Protein 7OKR (pdb70)

Structure (mmCIF, N/CA/C/O backbone):
data_7OKR
#
_entry.id   7OKR
#
_cell.length_a   71.003
_cell.length_b   71.003
_cell.length_c   100.203
_cell.angle_alpha   90.000
_cell.angle_beta   90.000
_cell.angle_gamma   120.000
#
_symmetry.space_group_name_H-M   'P 65'
#
loop_
_entity.id
_entity.type
_entity.pdbx_description
1 polymer 'Chitinase B'
2 non-polymer DI(HYDROXYETHYL)ETHER
3 non-polymer 'COPPER (II) ION'
4 water water
#
loop_
_atom_site.group_PDB
_atom_site.id
_atom_site.type_symbol
_atom_site.label_atom_id
_atom_site.label_alt_id
_atom_site.label_comp_id
_atom_site.label_asym_id
_atom_site.label_entity_id
_atom_site.label_seq_id
_atom_site.pdbx_PDB_ins_code
_atom_site.Cartn_x
_atom_site.Cartn_y
_atom_site.Cartn_z
_atom_site.occupancy
_atom_site.B_iso_or_equiv
_atom_site.auth_seq_id
_atom_site.auth_comp_id
_atom_site.auth_asym_id
_atom_site.auth_atom_id
_atom_site.pdbx_PDB_model_num
ATOM 1 N N . HIS A 1 26 ? 32.648 -12.343 -33.850 1.000 24.345 26 HIS AAA N 1
ATOM 2 C CA . HIS A 1 26 ? 32.036 -11.310 -32.945 1.000 24.405 26 HIS AAA CA 1
ATOM 3 C C . HIS A 1 26 ? 30.516 -11.407 -33.026 1.000 21.560 26 HIS AAA C 1
ATOM 4 O O . HIS A 1 26 ? 29.953 -11.325 -34.120 1.000 22.878 26 HIS AAA O 1
ATOM 11 N N . GLY A 1 27 ? 29.913 -11.600 -31.883 1.000 21.138 27 GLY AAA N 1
ATOM 12 C CA . GLY A 1 27 ? 28.457 -11.559 -31.823 1.000 20.826 27 GLY AAA CA 1
ATOM 13 C C . GLY A 1 27 ? 27.997 -11.980 -30.426 1.000 20.269 27 GLY AAA C 1
ATOM 14 O O . GLY A 1 27 ? 28.816 -12.105 -29.487 1.000 22.165 27 GLY AAA O 1
ATOM 15 N N . TRP A 1 28 ? 26.687 -12.113 -30.270 1.000 21.025 28 TRP AAA N 1
ATOM 16 C CA . TRP A 1 28 ? 26.048 -12.475 -28.996 1.000 21.435 28 TRP AAA CA 1
ATOM 17 C C . TRP A 1 28 ? 24.777 -13.306 -29.234 1.000 19.843 28 TRP AAA C 1
ATOM 18 O O . TRP A 1 28 ? 24.197 -13.217 -30.320 1.000 21.388 28 TRP AAA O 1
ATOM 29 N N . VAL A 1 29 ? 24.363 -14.027 -28.206 1.000 20.700 29 VAL AAA N 1
ATOM 30 C CA . VAL A 1 29 ? 23.077 -14.740 -28.248 1.000 20.900 29 VAL AAA CA 1
ATOM 31 C C . VAL A 1 29 ? 21.987 -13.659 -28.105 1.000 21.132 29 VAL AAA C 1
ATOM 32 O O . VAL A 1 29 ? 21.902 -12.960 -27.076 1.000 21.787 29 VAL AAA O 1
ATOM 36 N N . GLU A 1 30 ? 21.210 -13.530 -29.169 1.000 22.368 30 GLU AAA N 1
ATOM 37 C CA . GLU A 1 30 ? 20.099 -12.556 -29.203 1.000 23.185 30 GLU AAA CA 1
ATOM 38 C C . GLU A 1 30 ? 18.824 -13.206 -28.628 1.000 22.895 30 GLU AAA C 1
ATOM 39 O O . GLU A 1 30 ? 18.020 -12.476 -27.970 1.000 26.070 30 GLU AAA O 1
ATOM 45 N N . TYR A 1 31 ? 18.602 -14.497 -28.887 1.000 23.114 31 TYR AAA N 1
ATOM 46 C CA . TYR A 1 31 ? 17.478 -15.247 -28.290 1.000 23.598 31 TYR AAA CA 1
ATOM 47 C C . TYR A 1 31 ? 17.955 -16.633 -27.942 1.000 21.245 31 TYR AAA C 1
ATOM 48 O O . TYR A 1 31 ? 18.397 -17.342 -28.860 1.000 24.733 31 TYR AAA O 1
ATOM 57 N N . PRO A 1 32 ? 17.885 -17.034 -26.663 1.000 23.103 32 PRO AAA N 1
ATOM 58 C CA . PRO A 1 32 ? 17.491 -16.238 -25.495 1.000 23.784 32 PRO AAA CA 1
ATOM 59 C C . PRO A 1 32 ? 18.611 -15.262 -25.104 1.000 22.502 32 PRO AAA C 1
ATOM 60 O O . PRO A 1 32 ? 19.755 -15.693 -25.034 1.000 23.323 32 PRO AAA O 1
ATOM 64 N N . SER A 1 33 ? 18.307 -14.004 -24.969 1.000 22.523 33 SER AAA N 1
ATOM 65 C CA . SER A 1 33 ? 19.265 -12.907 -24.872 1.000 21.539 33 SER AAA CA 1
ATOM 66 C C . SER A 1 33 ? 20.327 -13.200 -23.827 1.000 21.307 33 SER AAA C 1
ATOM 67 O O . SER A 1 33 ? 20.001 -13.522 -22.674 1.000 21.252 33 SER AAA O 1
ATOM 70 N N . ALA A 1 34 ? 21.597 -13.034 -24.242 1.000 20.958 34 ALA AAA N 1
ATOM 71 C CA . ALA A 1 34 ? 22.731 -13.123 -23.341 1.000 20.306 34 ALA AAA CA 1
ATOM 72 C C . ALA A 1 34 ? 22.672 -12.024 -22.280 1.000 20.459 34 ALA AAA C 1
ATOM 73 O O . ALA A 1 34 ? 22.132 -10.925 -22.528 1.000 22.981 34 ALA AAA O 1
ATOM 75 N N . ARG A 1 35 ? 23.237 -12.333 -21.134 1.000 20.597 35 ARG AAA N 1
ATOM 76 C CA . ARG A 1 35 ? 23.208 -11.436 -19.946 1.000 20.912 35 ARG AAA CA 1
ATOM 77 C C . ARG A 1 35 ? 23.668 -10.023 -20.322 1.000 20.501 35 ARG AAA C 1
ATOM 78 O O . ARG A 1 35 ? 23.024 -9.070 -19.967 1.000 22.908 35 ARG AAA O 1
ATOM 86 N N . GLN A 1 36 ? 24.807 -9.964 -20.973 1.000 20.218 36 GLN AAA N 1
ATOM 87 C CA . GLN A 1 36 ? 25.387 -8.679 -21.291 1.000 21.508 36 GLN AAA CA 1
ATOM 88 C C . GLN A 1 36 ? 24.594 -7.962 -22.369 1.000 21.182 36 GLN AAA C 1
ATOM 89 O O . GLN A 1 36 ? 24.629 -6.686 -22.419 1.000 22.867 36 GLN AAA O 1
ATOM 95 N N . ASN A 1 37 ? 23.904 -8.702 -23.214 1.000 21.423 37 ASN AAA N 1
ATOM 96 C CA . ASN A 1 37 ? 23.041 -8.068 -24.233 1.000 20.925 37 ASN AAA CA 1
ATOM 97 C C . ASN A 1 37 ? 21.793 -7.458 -23.545 1.000 21.189 37 ASN AAA C 1
ATOM 98 O O . ASN A 1 37 ? 21.394 -6.331 -23.937 1.000 23.573 37 ASN AAA O 1
ATOM 103 N N . THR A 1 38 ? 21.187 -8.163 -22.579 1.000 21.187 38 THR AAA N 1
ATOM 104 C CA . THR A 1 38 ? 20.041 -7.611 -21.868 1.000 21.551 38 THR AAA CA 1
ATOM 105 C C . THR A 1 38 ? 20.473 -6.316 -21.168 1.000 21.810 38 THR AAA C 1
ATOM 106 O O . THR A 1 38 ? 19.738 -5.328 -21.268 1.000 24.652 38 THR AAA O 1
ATOM 110 N N A CYS A 1 39 ? 21.613 -6.275 -20.468 0.340 25.001 39 CYS AAA N 1
ATOM 111 N N B CYS A 1 39 ? 21.593 -6.355 -20.484 0.660 23.660 39 CYS AAA N 1
ATOM 112 C CA A CYS A 1 39 ? 22.039 -5.033 -19.745 0.340 22.099 39 CYS AAA CA 1
ATOM 113 C CA B CYS A 1 39 ? 22.104 -5.138 -19.809 0.660 25.935 39 CYS AAA CA 1
ATOM 114 C C A CYS A 1 39 ? 22.391 -3.907 -20.740 0.340 21.528 39 CYS AAA C 1
ATOM 115 C C B CYS A 1 39 ? 22.188 -3.989 -20.831 0.660 22.745 39 CYS AAA C 1
ATOM 116 O O A CYS A 1 39 ? 22.288 -2.690 -20.354 0.340 18.808 39 CYS AAA O 1
ATOM 117 O O B CYS A 1 39 ? 21.616 -2.899 -20.611 0.660 21.694 39 CYS AAA O 1
ATOM 122 N N . TYR A 1 40 ? 22.822 -4.253 -21.961 1.000 23.011 40 TYR AAA N 1
ATOM 123 C CA . TYR A 1 40 ? 23.074 -3.217 -22.979 1.000 23.741 40 TYR AAA CA 1
ATOM 124 C C . TYR A 1 40 ? 21.731 -2.633 -23.423 1.000 23.680 40 TYR AAA C 1
ATOM 125 O O . TYR A 1 40 ? 21.604 -1.386 -23.505 1.000 24.577 40 TYR AAA O 1
ATOM 134 N N . LEU A 1 41 ? 20.829 -3.524 -23.814 1.000 24.300 41 LEU AAA N 1
ATOM 135 C CA . LEU A 1 41 ? 19.574 -3.076 -24.469 1.000 23.865 41 LEU AAA CA 1
ATOM 136 C C . LEU A 1 41 ? 18.658 -2.386 -23.439 1.000 23.627 41 LEU AAA C 1
ATOM 137 O O . LEU A 1 41 ? 17.840 -1.497 -23.828 1.000 29.572 41 LEU AAA O 1
ATOM 142 N N . ASP A 1 42 ? 18.838 -2.659 -22.157 1.000 25.178 42 ASP AAA N 1
ATOM 143 C CA . ASP A 1 42 ? 18.048 -1.943 -21.119 1.000 25.448 42 ASP AAA CA 1
ATOM 144 C C . ASP A 1 42 ? 18.506 -0.490 -20.975 1.000 25.985 42 ASP AAA C 1
ATOM 145 O O . ASP A 1 42 ? 17.674 0.334 -20.540 1.000 32.203 42 ASP AAA O 1
ATOM 150 N N . GLY A 1 43 ? 19.745 -0.204 -21.352 1.000 26.451 43 GLY AAA N 1
ATOM 151 C CA . GLY A 1 43 ? 20.323 1.127 -21.189 1.000 30.519 43 GLY AAA CA 1
ATOM 152 C C . GLY A 1 43 ? 20.377 1.645 -19.751 1.000 27.150 43 GLY AAA C 1
ATOM 153 O O . GLY A 1 43 ? 20.508 0.878 -18.782 1.000 28.256 43 GLY AAA O 1
ATOM 154 N N . GLY A 1 44 ? 20.548 2.973 -19.676 1.000 27.225 44 GLY AAA N 1
ATOM 155 C CA . GLY A 1 44 ? 20.626 3.671 -18.394 1.000 30.185 44 GLY AAA CA 1
ATOM 156 C C . GLY A 1 44 ? 22.015 3.874 -17.867 1.000 29.729 44 GLY AAA C 1
ATOM 157 O O . GLY A 1 44 ? 22.146 4.592 -16.874 1.000 29.680 44 GLY AAA O 1
ATOM 158 N N . PHE A 1 45 ? 23.026 3.197 -18.421 1.000 28.561 45 PHE AAA N 1
ATOM 159 C CA . PHE A 1 45 ? 24.347 3.130 -17.780 1.000 28.528 45 PHE AAA CA 1
ATOM 160 C C . PHE A 1 45 ? 25.178 4.375 -18.084 1.000 27.335 45 PHE AAA C 1
ATOM 161 O O . PHE A 1 45 ? 26.271 4.478 -17.495 1.000 31.278 45 PHE AAA O 1
ATOM 169 N N . TRP A 1 46 ? 24.670 5.319 -18.888 1.000 29.306 46 TRP AAA N 1
ATOM 170 C CA . TRP A 1 46 ? 25.412 6.587 -19.100 1.000 31.407 46 TRP AAA CA 1
ATOM 171 C C . TRP A 1 46 ? 24.861 7.696 -18.197 1.000 31.832 46 TRP AAA C 1
ATOM 172 O O . TRP A 1 46 ? 25.499 8.801 -18.118 1.000 36.773 46 TRP AAA O 1
ATOM 183 N N . ASP A 1 47 ? 23.682 7.508 -17.632 1.000 33.382 47 ASP AAA N 1
ATOM 184 C CA . ASP A 1 47 ? 23.048 8.641 -16.893 1.000 33.934 47 ASP AAA CA 1
ATOM 185 C C . ASP A 1 47 ? 22.433 8.163 -15.582 1.000 31.578 47 ASP AAA C 1
ATOM 186 O O . ASP A 1 47 ? 21.545 8.862 -15.049 1.000 33.044 47 ASP AAA O 1
ATOM 191 N N . ASN A 1 48 ? 22.875 7.014 -15.052 1.000 32.497 48 ASN AAA N 1
ATOM 192 C CA . ASN A 1 48 ? 22.445 6.549 -13.707 1.000 31.765 48 ASN AAA CA 1
ATOM 193 C C . ASN A 1 48 ? 20.935 6.268 -13.715 1.000 30.088 48 ASN AAA C 1
ATOM 194 O O . ASN A 1 48 ? 20.247 6.625 -12.755 1.000 32.251 48 ASN AAA O 1
ATOM 199 N N . THR A 1 49 ? 20.446 5.650 -14.791 1.000 28.635 49 THR AAA N 1
ATO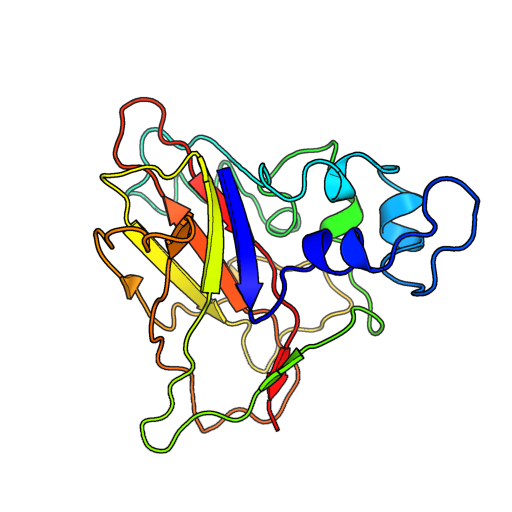M 200 C CA . THR A 1 49 ? 19.037 5.202 -14.896 1.000 29.880 49 THR AAA CA 1
ATOM 201 C C . THR A 1 49 ? 18.978 3.710 -15.223 1.000 26.303 49 THR AAA C 1
ATOM 202 O O . THR A 1 49 ? 17.991 3.303 -15.835 1.000 29.719 49 THR AAA O 1
ATOM 206 N N . ILE A 1 50 ? 19.920 2.914 -14.756 1.000 26.476 50 ILE AAA N 1
ATOM 207 C CA . ILE A 1 50 ? 19.900 1.442 -15.017 1.000 26.774 50 ILE AAA CA 1
ATOM 208 C C . ILE A 1 50 ? 18.665 0.860 -14.356 1.000 27.394 50 ILE AAA C 1
ATOM 209 O O . ILE A 1 50 ? 18.491 1.002 -13.169 1.000 27.660 50 ILE AAA O 1
ATOM 214 N N . PRO A 1 51 ? 17.776 0.184 -15.110 1.000 27.384 51 PRO AAA N 1
ATOM 215 C CA . PRO A 1 51 ? 16.554 -0.346 -14.501 1.000 27.916 51 PRO AAA CA 1
ATOM 216 C C . PRO A 1 51 ? 16.629 -1.583 -13.609 1.000 26.622 51 PRO AAA C 1
ATOM 217 O O . PRO A 1 51 ? 15.757 -1.778 -12.792 1.000 30.952 51 PRO AAA O 1
ATOM 221 N N . ASN A 1 52 ? 17.623 -2.412 -13.827 1.000 26.940 52 ASN AAA N 1
ATOM 222 C CA . ASN A 1 52 ? 17.705 -3.741 -13.183 1.000 27.500 52 ASN AAA CA 1
ATOM 223 C C . ASN A 1 52 ? 18.858 -3.806 -12.185 1.000 25.319 52 ASN AAA C 1
ATOM 224 O O . ASN A 1 52 ? 19.929 -3.352 -12.498 1.000 25.778 52 ASN AAA O 1
ATOM 229 N N A GLN A 1 53 ? 18.667 -4.415 -11.020 0.500 29.604 53 GLN AAA N 1
ATOM 230 N N B GLN A 1 53 ? 18.590 -4.355 -11.002 0.500 23.878 53 GLN AAA N 1
ATOM 231 C CA A GLN A 1 53 ? 19.660 -4.309 -9.923 0.500 31.074 53 GLN AAA CA 1
ATOM 232 C CA B GLN A 1 53 ? 19.572 -4.426 -9.903 0.500 24.443 53 GLN AAA CA 1
ATOM 233 C C A GLN A 1 53 ? 20.822 -5.289 -10.142 0.500 25.987 53 GLN AAA C 1
ATOM 234 C C B GLN A 1 53 ? 20.823 -5.174 -10.350 0.500 23.795 53 GLN AAA C 1
ATOM 235 O O A GLN A 1 53 ? 21.879 -5.025 -9.551 0.500 24.238 53 GLN AAA O 1
ATOM 236 O O B GLN A 1 53 ? 21.894 -4.652 -10.118 0.500 22.922 53 GLN AAA O 1
ATOM 247 N N . ALA A 1 54 ? 20.676 -6.336 -10.962 1.000 24.450 54 ALA AAA N 1
ATOM 248 C CA . ALA A 1 54 ? 21.853 -7.148 -11.324 1.000 25.239 54 ALA AAA CA 1
ATOM 249 C C . ALA A 1 54 ? 22.728 -6.403 -12.350 1.000 22.358 54 ALA AAA C 1
ATOM 250 O O . ALA A 1 54 ? 23.934 -6.348 -12.191 1.000 23.964 54 ALA AAA O 1
ATOM 252 N N A CYS A 1 55 ? 22.067 -5.731 -13.315 0.650 22.895 55 CYS AAA N 1
ATOM 253 N N B CYS A 1 55 ? 22.165 -5.819 -13.404 0.350 25.158 55 CYS AAA N 1
ATOM 254 C CA A CYS A 1 55 ? 22.728 -4.876 -14.340 0.650 21.815 55 CYS AAA CA 1
ATOM 255 C CA B CYS A 1 55 ? 23.041 -4.995 -14.273 0.350 22.846 55 CYS AAA CA 1
ATOM 256 C C A CYS A 1 55 ? 23.500 -3.740 -13.621 0.650 20.803 55 CYS AAA C 1
ATOM 257 C C B CYS A 1 55 ? 23.674 -3.912 -13.375 0.350 19.536 55 CYS AAA C 1
ATOM 258 O O A CYS A 1 55 ? 24.616 -3.381 -14.079 0.650 19.383 55 CYS AAA O 1
ATOM 259 O O B CYS A 1 55 ? 24.896 -3.751 -13.440 0.350 19.051 55 CYS AAA O 1
ATOM 264 N N . GLN A 1 56 ? 22.896 -3.167 -12.581 1.000 23.232 56 GLN AAA N 1
ATOM 265 C CA . GLN A 1 56 ? 23.511 -2.111 -11.766 1.000 24.212 56 GLN AAA CA 1
ATOM 266 C C . GLN A 1 56 ? 24.748 -2.633 -11.054 1.000 22.273 56 GLN AAA C 1
ATOM 267 O O . GLN A 1 56 ? 25.768 -1.966 -11.0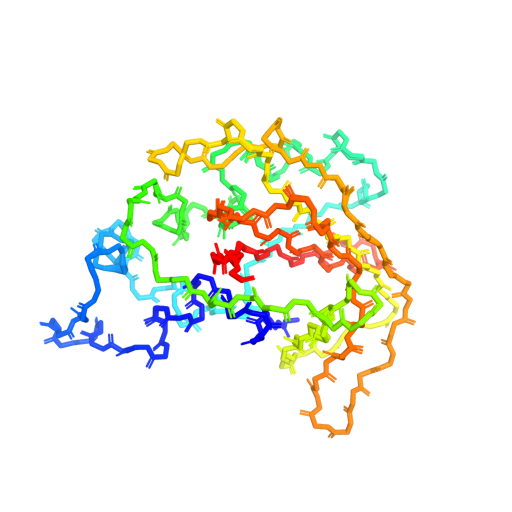71 1.000 25.405 56 GLN AAA O 1
ATOM 273 N N . SER A 1 57 ? 24.627 -3.841 -10.477 1.000 23.528 57 SER AAA N 1
ATOM 274 C CA . SER A 1 57 ? 25.784 -4.332 -9.712 1.000 25.255 57 SER AAA CA 1
ATOM 275 C C . SER A 1 57 ? 26.939 -4.641 -10.682 1.000 23.950 57 SER AAA C 1
ATOM 276 O O . SER A 1 57 ? 28.077 -4.451 -10.282 1.000 26.773 57 SER AAA O 1
ATOM 279 N N . ALA A 1 58 ? 26.643 -5.193 -11.867 1.000 23.432 58 ALA AAA N 1
ATOM 280 C CA . ALA A 1 58 ? 27.691 -5.484 -12.877 1.000 24.759 58 ALA AAA CA 1
ATOM 281 C C . ALA A 1 58 ? 28.346 -4.154 -13.260 1.000 22.902 58 ALA AAA C 1
ATOM 282 O O . ALA A 1 58 ? 29.579 -4.152 -13.435 1.000 25.373 58 ALA AAA O 1
ATOM 284 N N . PHE A 1 59 ? 27.544 -3.141 -13.524 1.000 23.355 59 PHE AAA N 1
ATOM 285 C CA . PHE A 1 59 ? 28.059 -1.804 -13.883 1.000 23.919 59 PHE AAA CA 1
ATOM 286 C C . PHE A 1 59 ? 28.961 -1.262 -12.758 1.000 23.453 59 PHE AAA C 1
ATOM 287 O O . PHE A 1 59 ? 30.022 -0.650 -12.978 1.000 24.295 59 PHE AAA O 1
ATOM 295 N N . ASP A 1 60 ? 28.530 -1.492 -11.510 1.000 25.275 60 ASP AAA N 1
ATOM 296 C CA . ASP A 1 60 ? 29.278 -0.956 -10.349 1.000 25.281 60 ASP AAA CA 1
ATOM 297 C C . ASP A 1 60 ? 30.687 -1.556 -10.335 1.000 24.816 60 ASP AAA C 1
ATOM 298 O O . ASP A 1 60 ? 31.638 -0.867 -9.862 1.000 30.385 60 ASP AAA O 1
ATOM 303 N N A GLU A 1 61 ? 30.858 -2.771 -10.870 0.530 27.029 61 GLU AAA N 1
ATOM 304 N N B GLU A 1 61 ? 30.837 -2.804 -10.782 0.470 26.985 61 GLU AAA N 1
ATOM 305 C CA A GLU A 1 61 ? 32.124 -3.560 -10.784 0.530 28.424 61 GLU AAA CA 1
ATOM 306 C CA B GLU A 1 61 ? 32.151 -3.495 -10.811 0.470 25.258 61 GLU AAA CA 1
ATOM 307 C C A GLU A 1 61 ? 32.974 -3.305 -12.050 0.530 26.215 61 GLU AAA C 1
ATOM 308 C C B GLU A 1 61 ? 32.946 -2.998 -12.022 0.470 23.382 61 GLU AAA C 1
ATOM 309 O O A GLU A 1 61 ? 34.260 -3.305 -11.956 0.530 25.782 61 GLU AAA O 1
ATOM 310 O O B GLU A 1 61 ? 34.125 -2.539 -11.837 0.470 24.022 61 GLU AAA O 1
ATOM 321 N N . SER A 1 62 ? 32.326 -3.103 -13.209 1.000 23.964 62 SER AAA N 1
ATOM 322 C CA . SER A 1 62 ? 33.029 -3.071 -14.531 1.000 23.461 62 SER AAA CA 1
ATOM 323 C C . SER A 1 62 ? 32.716 -1.851 -15.395 1.000 24.736 62 SER AAA C 1
ATOM 324 O O . SER A 1 62 ? 33.370 -1.729 -16.463 1.000 27.397 62 SER AAA O 1
ATOM 327 N N . GLY A 1 63 ? 31.779 -1.015 -14.992 1.000 24.410 63 GLY AAA N 1
ATOM 328 C CA . GLY A 1 63 ? 31.323 0.051 -15.874 1.000 24.456 63 GLY AAA CA 1
ATOM 329 C C . GLY A 1 63 ? 30.601 -0.408 -17.125 1.000 23.958 63 GLY AAA C 1
ATOM 330 O O . GLY A 1 63 ? 30.128 -1.503 -17.175 1.000 24.623 63 GLY AAA O 1
ATOM 331 N N . ALA A 1 64 ? 30.522 0.463 -18.126 1.000 24.919 64 ALA AAA N 1
ATOM 332 C CA . ALA A 1 64 ? 29.790 0.191 -19.374 1.000 24.965 64 ALA AAA CA 1
ATOM 333 C C . ALA A 1 64 ? 30.512 -0.787 -20.283 1.000 23.605 64 ALA AAA C 1
ATOM 334 O O . ALA A 1 64 ? 29.829 -1.365 -21.116 1.000 25.223 64 ALA AAA O 1
ATOM 336 N N . PHE A 1 65 ? 31.795 -1.042 -20.067 1.000 26.339 65 PHE AAA N 1
ATOM 337 C CA . PHE A 1 65 ? 32.593 -1.911 -20.981 1.000 25.669 65 PHE AAA CA 1
ATOM 338 C C . PHE A 1 65 ? 31.916 -3.230 -21.344 1.000 21.972 65 PHE AAA C 1
ATOM 339 O O . PHE A 1 65 ? 31.784 -3.520 -22.543 1.000 23.500 65 PHE AAA O 1
ATOM 347 N N . PRO A 1 66 ? 31.494 -4.063 -20.370 1.000 23.460 66 PRO AAA N 1
ATOM 348 C CA . PRO A 1 66 ? 30.929 -5.341 -20.775 1.000 23.903 66 PRO AAA CA 1
ATOM 349 C C . PRO A 1 66 ? 29.670 -5.230 -21.637 1.000 22.704 66 PRO AAA C 1
ATOM 350 O O . PRO A 1 66 ? 29.293 -6.243 -22.287 1.000 24.569 66 PRO AAA O 1
ATOM 354 N N . PHE A 1 67 ? 28.916 -4.153 -21.458 1.000 22.259 67 PHE AAA N 1
ATOM 355 C CA . PHE A 1 67 ? 27.642 -3.943 -22.170 1.000 22.618 67 PHE AAA CA 1
ATOM 356 C C . PHE A 1 67 ? 27.918 -3.444 -23.582 1.000 21.881 67 PHE AAA C 1
ATOM 357 O O . PHE A 1 67 ? 27.405 -3.976 -24.542 1.000 23.957 67 PHE AAA O 1
ATOM 365 N N . VAL A 1 68 ? 28.798 -2.434 -23.698 1.000 23.477 68 VAL AAA N 1
ATOM 366 C CA . VAL A 1 68 ? 29.098 -1.928 -25.053 1.000 24.573 68 VAL AAA CA 1
ATOM 367 C C . VAL A 1 68 ? 29.922 -2.924 -25.851 1.000 23.586 68 VAL AAA C 1
ATOM 368 O O . VAL A 1 68 ? 29.879 -2.881 -27.096 1.000 26.674 68 VAL AAA O 1
ATOM 372 N N A GLN A 1 69 ? 30.601 -3.836 -25.167 0.630 21.716 69 GLN AAA N 1
ATOM 373 N N B GLN A 1 69 ? 30.659 -3.786 -25.148 0.370 24.786 69 GLN AAA N 1
ATOM 374 C CA A GLN A 1 69 ? 31.376 -4.918 -25.842 0.630 23.199 69 GLN AAA CA 1
ATOM 375 C CA B GLN A 1 69 ? 31.420 -4.920 -25.743 0.370 26.922 69 GLN AAA CA 1
ATOM 376 C C A GLN A 1 69 ? 30.574 -6.212 -25.854 0.630 20.941 69 GLN AAA C 1
ATOM 377 C C B GLN A 1 69 ? 30.562 -6.188 -25.695 0.370 24.713 69 GLN AAA C 1
ATOM 378 O O A GLN A 1 69 ? 31.162 -7.287 -25.799 0.630 21.769 69 GLN AAA O 1
ATOM 379 O O B GLN A 1 69 ? 31.110 -7.253 -25.371 0.370 23.328 69 GLN AAA O 1
ATOM 390 N N . ARG A 1 70 ? 29.265 -6.084 -26.016 1.000 21.513 70 ARG AAA N 1
ATOM 391 C CA . ARG A 1 70 ? 28.338 -7.244 -25.936 1.000 21.471 70 ARG AAA CA 1
ATOM 392 C C . ARG A 1 70 ? 28.723 -8.365 -26.912 1.000 19.982 70 ARG AAA C 1
ATOM 393 O O . ARG A 1 70 ? 28.337 -9.519 -26.696 1.000 21.690 70 ARG AAA O 1
ATOM 401 N N . ASN A 1 71 ? 29.455 -8.006 -27.967 1.000 20.884 71 ASN AAA N 1
ATOM 402 C CA . ASN A 1 71 ? 29.806 -8.917 -29.063 1.000 21.516 71 ASN AAA CA 1
ATOM 403 C C . ASN A 1 71 ? 31.227 -9.495 -28.909 1.000 20.935 71 ASN AAA C 1
ATOM 404 O O . ASN A 1 71 ? 31.657 -10.255 -29.804 1.000 22.769 71 ASN AAA O 1
ATOM 409 N N A GLU A 1 72 ? 31.953 -9.196 -27.839 0.550 21.640 72 GLU AAA N 1
ATOM 410 N N B GLU A 1 72 ? 31.789 -9.367 -27.697 0.450 21.863 72 GLU AAA N 1
ATOM 411 C CA A GLU A 1 72 ? 33.336 -9.740 -27.702 0.550 19.009 72 GLU AAA CA 1
ATOM 412 C CA B GLU A 1 72 ? 33.258 -9.532 -27.478 0.450 26.084 72 GLU AAA CA 1
ATOM 413 C C A GLU A 1 72 ? 33.492 -10.291 -26.276 0.550 20.675 72 GLU AAA C 1
ATOM 414 C C B GLU A 1 72 ? 33.547 -10.388 -26.247 0.450 20.948 72 GLU AAA C 1
ATOM 415 O O A GLU A 1 72 ? 34.435 -9.874 -25.572 0.550 23.253 72 GLU AAA O 1
ATOM 416 O O B GLU A 1 72 ? 34.671 -10.406 -25.727 0.450 20.852 72 GLU AAA O 1
ATOM 427 N N . VAL A 1 73 ? 32.578 -11.206 -25.865 1.000 21.208 73 VAL AAA N 1
ATOM 428 C CA . VAL A 1 73 ? 32.770 -11.988 -24.645 1.000 20.118 73 VAL AAA CA 1
ATOM 429 C C . VAL A 1 73 ? 33.531 -13.220 -25.145 1.000 20.474 73 VAL AAA C 1
ATOM 430 O O . VAL A 1 73 ? 32.937 -14.216 -25.505 1.000 22.594 73 VAL AAA O 1
ATOM 434 N N . ALA A 1 74 ? 34.831 -13.068 -25.272 1.000 23.024 74 ALA AAA N 1
ATOM 435 C CA . ALA A 1 74 ? 35.660 -13.972 -26.047 1.000 22.542 74 ALA AAA CA 1
ATOM 436 C C . ALA A 1 74 ? 36.959 -14.319 -25.303 1.000 22.422 74 ALA AAA C 1
ATOM 437 O O . ALA A 1 74 ? 37.422 -13.540 -24.413 1.000 25.081 74 ALA AAA O 1
ATOM 439 N N . ALA A 1 75 ? 37.519 -15.483 -25.657 1.000 21.822 75 ALA AAA N 1
ATOM 440 C CA . ALA A 1 75 ? 38.792 -16.028 -25.127 1.000 23.213 75 ALA AAA CA 1
ATOM 441 C C . ALA A 1 75 ? 39.466 -16.824 -26.235 1.000 24.524 75 ALA AAA C 1
ATOM 442 O O . ALA A 1 75 ? 38.764 -17.506 -26.981 1.000 24.706 75 ALA AAA O 1
ATOM 444 N N . ASN A 1 76 ? 40.781 -16.806 -26.251 1.000 27.210 76 ASN AAA N 1
ATOM 445 C CA . ASN A 1 76 ? 41.524 -17.577 -27.248 1.000 28.975 76 ASN AAA CA 1
ATOM 446 C C . ASN A 1 76 ? 42.040 -18.832 -26.559 1.000 27.675 76 ASN AAA C 1
ATOM 447 O O . ASN A 1 76 ? 42.728 -18.702 -25.549 1.000 29.148 76 ASN AAA O 1
ATOM 452 N N . VAL A 1 77 ? 41.685 -19.984 -27.121 1.000 26.263 77 VAL AAA N 1
ATOM 453 C CA . VAL A 1 77 ? 42.229 -21.308 -26.727 1.000 28.017 77 VAL AAA CA 1
ATOM 454 C C . VAL A 1 77 ? 42.791 -21.999 -27.963 1.000 28.716 77 VAL AAA C 1
ATOM 455 O O . VAL A 1 77 ? 42.056 -22.625 -28.704 1.000 28.958 77 VAL AAA O 1
ATOM 459 N N . PRO A 1 78 ? 44.114 -21.885 -28.233 1.000 37.309 78 PRO AAA N 1
ATOM 460 C CA . PRO A 1 78 ? 44.701 -22.578 -29.376 1.000 37.187 78 PRO AAA CA 1
ATOM 461 C C . PRO A 1 78 ? 44.376 -24.080 -29.453 1.000 32.456 78 PRO AAA C 1
ATOM 462 O O . PRO A 1 78 ? 44.097 -24.602 -30.537 1.000 38.267 78 PRO AAA O 1
ATOM 466 N N A ASN A 1 79 ? 44.397 -24.761 -28.306 0.610 33.201 79 ASN AAA N 1
ATOM 467 N N B ASN A 1 79 ? 44.416 -24.781 -28.317 0.390 36.629 79 ASN AAA N 1
ATOM 468 C CA A ASN A 1 79 ? 44.063 -26.209 -28.246 0.610 34.172 79 ASN AAA CA 1
ATOM 469 C CA B ASN A 1 79 ? 44.110 -26.238 -28.249 0.390 38.556 79 ASN AAA CA 1
ATOM 470 C C A ASN A 1 79 ? 42.575 -26.321 -27.895 0.610 28.544 79 ASN AAA C 1
ATOM 471 C C B ASN A 1 79 ? 42.607 -26.412 -27.947 0.390 34.107 79 ASN AAA C 1
ATOM 472 O O A ASN A 1 79 ? 42.215 -26.845 -26.819 0.610 32.084 79 ASN AAA O 1
ATOM 473 O O B ASN A 1 79 ? 42.282 -27.088 -26.946 0.390 38.566 79 ASN AAA O 1
ATOM 482 N N . TYR A 1 80 ? 41.730 -25.865 -28.806 1.000 31.427 80 TYR AAA N 1
ATOM 483 C CA . TYR A 1 80 ? 40.294 -25.618 -28.506 1.000 29.337 80 TYR AAA CA 1
ATOM 484 C C . TYR A 1 80 ? 39.524 -26.937 -28.420 1.000 30.736 80 TYR AAA C 1
ATOM 485 O O . TYR A 1 80 ? 38.427 -26.931 -27.819 1.000 29.894 80 TYR AAA O 1
ATOM 494 N N . LYS A 1 81 ? 40.058 -28.026 -28.951 1.000 31.896 81 LYS AAA N 1
ATOM 495 C CA . LYS A 1 81 ? 39.314 -29.298 -28.881 1.000 32.904 81 LYS AAA CA 1
ATOM 496 C C . LYS A 1 81 ? 39.488 -29.951 -27.498 1.000 32.327 81 LYS AAA C 1
ATOM 497 O O . LYS A 1 81 ? 38.679 -30.850 -27.172 1.000 39.301 81 LYS AAA O 1
ATOM 503 N N A ASP A 1 82 ? 40.420 -29.460 -26.682 0.760 34.812 82 ASP AAA N 1
ATOM 504 N N B ASP A 1 82 ? 40.477 -29.540 -26.695 0.240 29.775 82 ASP AAA N 1
ATOM 505 C CA A ASP A 1 82 ? 40.775 -30.082 -25.379 0.760 46.899 82 ASP AAA CA 1
ATOM 506 C CA B ASP A 1 82 ? 40.738 -30.155 -25.361 0.240 26.209 82 ASP AAA CA 1
ATOM 507 C C A ASP A 1 82 ? 40.073 -29.286 -24.271 0.760 39.529 82 ASP AAA C 1
ATOM 508 C C B ASP A 1 82 ? 39.981 -29.356 -24.290 0.240 32.676 82 ASP AAA C 1
ATOM 509 O O A ASP A 1 82 ? 40.502 -28.186 -23.984 0.760 32.921 82 ASP AAA O 1
ATOM 510 O O B ASP A 1 82 ? 40.296 -28.175 -24.122 0.240 35.740 82 ASP AAA O 1
ATOM 519 N N A MET A 1 83 ? 39.010 -29.810 -23.667 0.760 31.127 83 MET AAA N 1
ATOM 520 N N B MET A 1 83 ? 39.033 -29.996 -23.596 0.240 37.283 83 MET AAA N 1
ATOM 521 C CA A MET A 1 83 ? 38.251 -29.024 -22.656 0.760 32.606 83 MET AAA CA 1
ATOM 522 C CA B MET A 1 83 ? 38.171 -29.376 -22.550 0.240 41.604 83 MET AAA CA 1
ATOM 523 C C A MET A 1 83 ? 39.148 -28.680 -21.444 0.760 32.828 83 MET AAA C 1
ATOM 524 C C B MET A 1 83 ? 39.038 -28.825 -21.407 0.240 37.893 83 MET AAA C 1
ATOM 525 O O A MET A 1 83 ? 38.914 -27.618 -20.820 0.760 31.298 83 MET AAA O 1
ATOM 526 O O B MET A 1 83 ? 38.627 -27.815 -20.785 0.240 42.482 83 MET AAA O 1
ATOM 535 N N . ALA A 1 84 ? 40.170 -29.484 -21.127 1.000 37.288 84 ALA AAA N 1
ATOM 536 C CA . ALA A 1 84 ? 41.102 -29.104 -20.040 1.000 37.456 84 ALA AAA CA 1
ATOM 537 C C . ALA A 1 84 ? 41.795 -27.772 -20.391 1.000 35.610 84 ALA AAA C 1
ATOM 538 O O . ALA A 1 84 ? 42.045 -26.963 -19.466 1.000 39.125 84 ALA AAA O 1
ATOM 540 N N . HIS A 1 85 ? 42.117 -27.531 -21.660 1.000 35.519 85 HIS AAA N 1
ATOM 541 C CA . HIS A 1 85 ? 42.757 -26.252 -22.076 1.000 32.975 85 HIS AAA CA 1
ATOM 542 C C . HIS A 1 85 ? 41.717 -25.123 -22.021 1.000 28.898 85 HIS AAA C 1
ATOM 543 O O . HIS A 1 85 ? 42.045 -24.009 -21.551 1.000 33.130 85 HIS AAA O 1
ATOM 550 N N . VAL A 1 86 ? 40.478 -25.389 -22.465 1.000 28.036 86 VAL AAA N 1
ATOM 551 C CA . VAL A 1 86 ? 39.371 -24.399 -22.401 1.000 25.598 86 VAL AAA CA 1
ATOM 552 C C . VAL A 1 86 ? 39.225 -23.948 -20.943 1.000 25.935 86 VAL AAA C 1
ATOM 553 O O . VAL A 1 86 ? 39.148 -22.714 -20.674 1.000 28.071 86 VAL AAA O 1
ATOM 557 N N A GLN A 1 87 ? 39.136 -24.905 -20.016 0.650 26.689 87 GLN AAA N 1
ATOM 558 N N B GLN A 1 87 ? 39.201 -24.895 -20.005 0.350 29.708 87 GLN AAA N 1
ATOM 559 C CA A GLN A 1 87 ? 38.799 -24.607 -18.596 0.650 26.504 87 GLN AAA CA 1
ATOM 560 C CA B GLN A 1 87 ? 38.839 -24.614 -18.589 0.350 32.012 87 GLN AAA CA 1
ATOM 561 C C A GLN A 1 87 ? 40.006 -23.948 -17.900 0.650 27.315 87 GLN AAA C 1
ATOM 562 C C B GLN A 1 87 ? 40.053 -24.128 -17.795 0.350 33.349 87 GLN AAA C 1
ATOM 563 O O A GLN A 1 87 ? 39.774 -23.259 -16.872 0.650 26.272 87 GLN AAA O 1
ATOM 564 O O B GLN A 1 87 ? 39.866 -23.818 -16.590 0.350 35.871 87 GLN AAA O 1
ATOM 575 N N . ALA A 1 88 ? 41.235 -24.087 -18.419 1.000 32.816 88 ALA AAA N 1
ATOM 576 C CA . ALA A 1 88 ? 42.401 -23.371 -17.861 1.000 31.613 88 ALA AAA CA 1
ATOM 577 C C . ALA A 1 88 ? 42.324 -21.879 -18.224 1.000 30.450 88 ALA AAA C 1
ATOM 578 O O . ALA A 1 88 ? 42.993 -21.073 -17.541 1.000 31.947 88 ALA AAA O 1
ATOM 580 N N . ILE A 1 89 ? 41.641 -21.520 -19.312 1.000 30.742 89 ILE AAA N 1
ATOM 581 C CA . ILE A 1 89 ? 41.595 -20.119 -19.829 1.000 29.058 89 ILE AAA CA 1
ATOM 582 C C . ILE A 1 89 ? 40.305 -19.403 -19.365 1.000 24.582 89 ILE AAA C 1
ATOM 583 O O . ILE A 1 89 ? 40.400 -18.252 -18.942 1.000 28.480 89 ILE AAA O 1
ATOM 588 N N . VAL A 1 90 ? 39.166 -20.073 -19.541 1.000 25.424 90 VAL AAA N 1
ATOM 589 C CA . VAL A 1 90 ? 37.851 -19.616 -19.051 1.000 23.422 90 VAL AAA CA 1
ATOM 590 C C . VAL A 1 90 ? 37.630 -20.373 -17.751 1.000 25.000 90 VAL AAA C 1
ATOM 591 O O . VAL A 1 90 ? 37.146 -21.510 -17.789 1.000 27.333 90 VAL AAA O 1
ATOM 595 N N A ARG A 1 91 ? 38.136 -19.868 -16.638 0.420 26.472 91 ARG AAA N 1
ATOM 596 N N B ARG A 1 91 ? 37.976 -19.719 -16.629 0.580 23.437 91 ARG AAA N 1
ATOM 597 C CA A ARG A 1 91 ? 38.096 -20.691 -15.411 0.420 27.085 91 ARG AAA CA 1
ATOM 598 C CA B ARG A 1 91 ? 38.162 -20.370 -15.301 0.580 24.829 91 ARG AAA CA 1
ATOM 599 C C A ARG A 1 91 ? 36.769 -20.463 -14.697 0.420 24.632 91 ARG AAA C 1
ATOM 600 C C B ARG A 1 91 ? 36.869 -20.279 -14.481 0.580 22.498 91 ARG AAA C 1
ATOM 601 O O A ARG A 1 91 ? 35.978 -19.572 -15.089 0.420 23.455 91 ARG AAA O 1
ATOM 602 O O B ARG A 1 91 ? 36.189 -19.249 -14.525 0.580 21.035 91 ARG AAA O 1
ATOM 617 N N . ASP A 1 92 ? 36.553 -21.299 -13.701 1.000 25.441 92 ASP AAA N 1
ATOM 618 C CA . ASP A 1 92 ? 35.371 -21.252 -12.806 1.000 25.310 92 ASP AAA CA 1
ATOM 619 C C . ASP A 1 92 ? 35.204 -19.888 -12.148 1.000 22.291 92 ASP AAA C 1
ATOM 620 O O . ASP A 1 92 ? 36.172 -19.254 -11.716 1.000 25.747 92 ASP AAA O 1
ATOM 625 N N . GLY A 1 93 ? 33.974 -19.410 -12.121 1.000 24.115 93 GLY AAA N 1
ATOM 626 C CA . GLY A 1 93 ? 33.574 -18.097 -11.623 1.000 23.780 93 GLY AAA CA 1
ATOM 627 C C . GLY A 1 93 ? 33.791 -17.002 -12.658 1.000 22.496 93 GLY AAA C 1
ATOM 628 O O . GLY A 1 93 ? 33.376 -15.860 -12.393 1.000 25.569 93 GLY AAA O 1
ATOM 629 N N . ASN A 1 94 ? 34.345 -17.338 -13.821 1.000 21.873 94 ASN AAA N 1
ATOM 630 C CA . ASN A 1 94 ? 34.601 -16.348 -14.891 1.000 22.750 94 ASN AAA CA 1
ATOM 631 C C . ASN A 1 94 ? 34.036 -16.785 -16.238 1.000 21.097 94 ASN AAA C 1
ATOM 632 O O . ASN A 1 94 ? 34.477 -16.352 -17.295 1.000 23.848 94 ASN AAA O 1
ATOM 637 N N . LEU A 1 95 ? 33.045 -17.669 -16.193 1.000 20.740 95 LEU AAA N 1
ATOM 638 C CA . LEU A 1 95 ? 32.503 -18.181 -17.475 1.000 20.277 95 LEU AAA CA 1
ATOM 639 C C . LEU A 1 95 ? 31.737 -17.083 -18.228 1.000 19.534 95 LEU AAA C 1
ATOM 640 O O . LEU A 1 95 ? 31.839 -17.024 -19.485 1.000 21.371 95 LEU AAA O 1
ATOM 645 N N A CYS A 1 96 ? 31.040 -16.254 -17.438 0.250 23.163 96 CYS AAA N 1
ATOM 646 N N B CYS A 1 96 ? 30.959 -16.252 -17.551 0.750 21.246 96 CYS AAA N 1
ATOM 647 C CA A CYS A 1 96 ? 30.055 -15.231 -17.869 0.250 22.160 96 CYS AAA CA 1
ATOM 648 C CA B CYS A 1 96 ? 30.098 -15.317 -18.295 0.750 22.466 96 CYS AAA CA 1
ATOM 649 C C A CYS A 1 96 ? 30.796 -14.024 -18.480 0.250 20.388 96 CYS AAA C 1
ATOM 650 C C B CYS A 1 96 ? 30.899 -14.156 -18.867 0.750 19.686 96 CYS AAA C 1
ATOM 651 O O A CYS A 1 96 ? 30.153 -13.197 -19.105 0.250 17.014 96 CYS AAA O 1
ATOM 652 O O B CYS A 1 96 ? 30.356 -13.475 -19.776 0.750 18.621 96 CYS AAA O 1
ATOM 657 N N . SER A 1 97 ? 32.123 -13.986 -18.364 1.000 21.032 97 SER AAA N 1
ATOM 658 C CA . SER A 1 97 ? 33.029 -12.926 -18.876 1.000 20.137 97 SER AAA CA 1
ATOM 659 C C . SER A 1 97 ? 34.047 -13.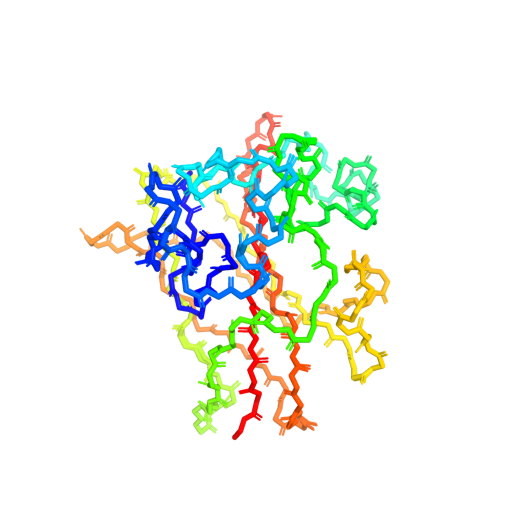508 -19.851 1.000 21.918 97 SER AAA C 1
ATOM 660 O O . SER A 1 97 ? 34.914 -12.767 -20.303 1.000 22.359 97 SER AAA O 1
ATOM 663 N N . ALA A 1 98 ? 33.982 -14.839 -20.081 1.000 21.166 98 ALA AAA N 1
ATOM 664 C CA . ALA A 1 98 ? 35.015 -15.563 -20.840 1.000 22.011 98 ALA AAA CA 1
ATOM 665 C C . ALA A 1 98 ? 36.448 -15.238 -20.336 1.000 21.449 98 ALA AAA C 1
ATOM 666 O O . ALA A 1 98 ? 37.396 -15.147 -21.127 1.000 25.712 98 ALA AAA O 1
ATOM 668 N N . GLY A 1 99 ? 36.576 -15.104 -19.020 1.000 22.930 99 GLY AAA N 1
ATOM 669 C CA . GLY A 1 99 ? 37.883 -14.906 -18.397 1.000 25.672 99 GLY AAA CA 1
ATOM 670 C C . GLY A 1 99 ? 38.384 -13.477 -18.505 1.000 23.985 99 GLY AAA C 1
ATOM 671 O O . GLY A 1 99 ? 39.535 -13.281 -18.058 1.000 27.926 99 GLY AAA O 1
ATOM 672 N N . ASP A 1 100 ? 37.634 -12.501 -19.023 1.000 23.342 100 ASP AAA N 1
ATOM 673 C CA . ASP A 1 100 ? 38.141 -11.096 -19.123 1.000 23.760 100 ASP AAA CA 1
ATOM 674 C C . ASP A 1 100 ? 37.862 -10.352 -17.816 1.000 25.470 100 ASP AAA C 1
ATOM 675 O O . ASP A 1 100 ? 36.700 -10.137 -17.474 1.000 26.017 100 ASP AAA O 1
ATOM 680 N N A LYS A 1 101 ? 38.945 -9.949 -17.155 0.440 29.946 101 LYS AAA N 1
ATOM 681 N N B LYS A 1 101 ? 38.873 -9.929 -17.078 0.560 24.399 101 LYS AAA N 1
ATOM 682 C CA A LYS A 1 101 ? 38.917 -9.217 -15.863 0.440 32.209 101 LYS AAA CA 1
ATOM 683 C CA B LYS A 1 101 ? 38.604 -9.247 -15.783 0.560 23.566 101 LYS AAA CA 1
ATOM 684 C C A LYS A 1 101 ? 38.090 -7.931 -16.002 0.440 29.805 101 LYS AAA C 1
ATOM 685 C C B LYS A 1 101 ? 37.875 -7.935 -16.037 0.560 23.654 101 LYS AAA C 1
ATOM 686 O O A LYS A 1 101 ? 37.474 -7.538 -14.995 0.440 32.040 101 LYS AAA O 1
ATOM 687 O O B LYS A 1 101 ? 37.145 -7.506 -15.164 0.560 23.945 101 LYS AAA O 1
ATOM 698 N N . ALA A 1 102 ? 38.067 -7.325 -17.198 1.000 23.285 102 ALA AAA N 1
ATOM 699 C CA . ALA A 1 102 ? 37.340 -6.071 -17.483 1.000 26.224 102 ALA AAA CA 1
ATOM 700 C C . ALA A 1 102 ? 35.851 -6.319 -17.639 1.000 21.891 102 ALA AAA C 1
ATOM 701 O O . ALA A 1 102 ? 35.142 -5.337 -17.718 1.000 25.951 102 ALA AAA O 1
ATOM 703 N N . LYS A 1 103 ? 35.391 -7.543 -17.754 1.000 24.122 103 LYS AAA N 1
ATOM 704 C CA . LYS A 1 103 ? 33.943 -7.857 -17.831 1.000 21.691 103 LYS AAA CA 1
ATOM 705 C C . LYS A 1 103 ? 33.471 -8.588 -16.568 1.000 21.351 103 LYS AAA C 1
ATOM 706 O O . LYS A 1 103 ? 32.410 -9.230 -16.612 1.000 22.975 103 LYS AAA O 1
ATOM 712 N N . SER A 1 104 ? 34.220 -8.555 -15.482 1.000 23.291 104 SER AAA N 1
ATOM 713 C CA . SER A 1 104 ? 34.010 -9.443 -14.331 1.000 23.458 104 SER AAA CA 1
ATOM 714 C C . SER A 1 104 ? 32.624 -9.235 -13.745 1.000 21.982 104 SER AAA C 1
ATOM 715 O O . SER A 1 104 ? 32.075 -10.177 -13.113 1.000 23.207 104 SER AAA O 1
ATOM 718 N N . GLY A 1 105 ? 32.060 -8.028 -13.886 1.000 22.657 105 GLY AAA N 1
ATOM 719 C CA . GLY A 1 105 ? 30.701 -7.825 -13.331 1.000 22.110 105 GLY AAA CA 1
ATOM 720 C C . GLY A 1 105 ? 29.663 -8.810 -13.857 1.000 22.875 105 GLY AAA C 1
ATOM 721 O O . GLY A 1 105 ? 28.639 -9.000 -13.183 1.000 23.413 105 GLY AAA O 1
ATOM 722 N N . LEU A 1 106 ? 29.863 -9.273 -15.072 1.000 21.239 106 LEU AAA N 1
ATOM 723 C CA . LEU A 1 106 ? 28.919 -10.258 -15.661 1.000 21.905 106 LEU AAA CA 1
ATOM 724 C C . LEU A 1 106 ? 28.822 -11.543 -14.853 1.000 21.846 106 LEU AAA C 1
ATOM 725 O O . LEU A 1 106 ? 27.860 -12.308 -15.088 1.000 24.042 106 LEU AAA O 1
ATOM 730 N N . ASN A 1 107 ? 29.865 -11.870 -14.093 1.000 22.077 107 ASN AAA N 1
ATOM 731 C CA . ASN A 1 107 ? 29.893 -13.168 -13.391 1.000 20.973 107 ASN AAA CA 1
ATOM 732 C C . ASN A 1 107 ? 29.180 -13.188 -12.046 1.000 21.998 107 ASN AAA C 1
ATOM 733 O O . ASN A 1 107 ? 28.987 -14.261 -11.509 1.000 23.781 107 ASN AAA O 1
ATOM 738 N N A MET A 1 108 ? 28.683 -12.047 -11.578 0.560 19.882 108 MET AAA N 1
ATOM 739 N N B MET A 1 108 ? 28.791 -12.011 -11.567 0.440 28.412 108 MET AAA N 1
ATOM 740 C CA A MET A 1 108 ? 28.178 -11.903 -10.198 0.560 21.228 108 MET AAA CA 1
ATOM 741 C CA B MET A 1 108 ? 28.061 -11.834 -10.297 0.440 32.458 108 MET AAA CA 1
ATOM 742 C C A MET A 1 108 ? 26.886 -12.704 -10.050 0.560 22.359 108 MET AAA C 1
ATOM 743 C C B MET A 1 108 ? 26.951 -12.887 -10.158 0.440 28.441 108 MET AAA C 1
ATOM 744 O O A MET A 1 108 ? 25.966 -12.609 -10.895 0.560 22.057 108 MET AAA O 1
ATOM 745 O O B MET A 1 108 ? 26.247 -13.199 -11.172 0.440 23.190 108 MET AAA O 1
ATOM 754 N N . GLY A 1 109 ? 26.795 -13.414 -8.942 1.000 26.718 109 GLY AAA N 1
ATOM 755 C CA . GLY A 1 109 ? 25.586 -14.130 -8.577 1.000 28.180 109 GLY AAA CA 1
ATOM 756 C C . GLY A 1 109 ? 24.516 -13.137 -8.228 1.000 26.428 109 GLY AAA C 1
ATOM 757 O O . GLY A 1 109 ? 24.813 -12.054 -7.691 1.000 30.359 109 GLY AAA O 1
ATOM 758 N N . SER 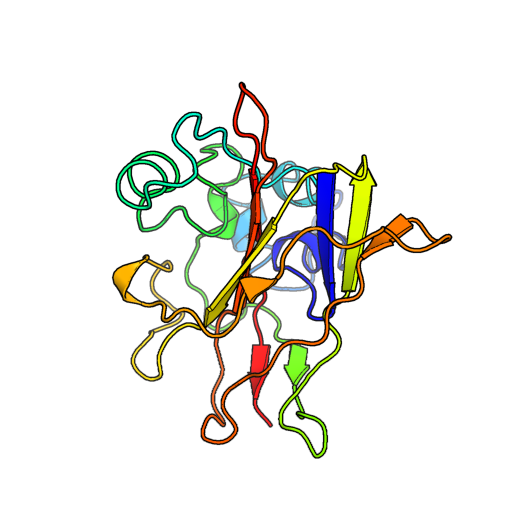A 1 110 ? 23.294 -13.455 -8.614 1.000 25.739 110 SER AAA N 1
ATOM 759 C CA . SER A 1 110 ? 22.143 -12.571 -8.322 1.000 26.260 110 SER AAA CA 1
ATOM 760 C C . SER A 1 110 ? 20.879 -13.404 -8.501 1.000 24.621 110 SER AAA C 1
ATOM 761 O O . SER A 1 110 ? 20.872 -14.208 -9.413 1.000 30.269 110 SER AAA O 1
ATOM 764 N N . THR A 1 111 ? 19.856 -13.124 -7.711 1.000 26.296 111 THR AAA N 1
ATOM 765 C CA . THR A 1 111 ? 18.498 -13.637 -7.997 1.000 29.591 111 THR AAA CA 1
ATOM 766 C C . THR A 1 111 ? 17.821 -12.739 -9.024 1.000 27.905 111 THR AAA C 1
ATOM 767 O O . THR A 1 111 ? 16.706 -13.070 -9.421 1.000 33.723 111 THR AAA O 1
ATOM 771 N N . HIS A 1 112 ? 18.413 -11.604 -9.389 1.000 25.751 112 HIS AAA N 1
ATOM 772 C CA . HIS A 1 112 ? 17.681 -10.558 -10.148 1.000 25.959 112 HIS AAA CA 1
ATOM 773 C C . HIS A 1 112 ? 18.082 -10.498 -11.627 1.000 22.967 112 HIS AAA C 1
ATOM 774 O O . HIS A 1 112 ? 17.562 -9.601 -12.292 1.000 25.511 112 HIS AAA O 1
ATOM 781 N N . TRP A 1 113 ? 18.968 -11.387 -12.086 1.000 23.473 113 TRP AAA N 1
ATOM 782 C CA . TRP A 1 113 ? 19.258 -11.400 -13.540 1.000 22.993 113 TRP AAA CA 1
ATOM 783 C C . TRP A 1 113 ? 17.927 -11.593 -14.286 1.000 23.034 113 TRP AAA C 1
ATOM 784 O O . TRP A 1 113 ? 17.148 -12.534 -13.955 1.000 25.323 113 TRP AAA O 1
ATOM 795 N N . GLN A 1 114 ? 17.657 -10.800 -15.315 1.000 22.678 114 GLN AAA N 1
ATOM 796 C CA . GLN A 1 114 ? 16.383 -10.975 -16.036 1.000 24.417 114 GLN AAA CA 1
ATOM 797 C C . GLN A 1 114 ? 16.454 -12.242 -16.902 1.000 22.077 114 GLN AAA C 1
ATOM 798 O O . GLN A 1 114 ? 17.446 -12.443 -17.616 1.000 23.036 114 GLN AAA O 1
ATOM 804 N N . LYS A 1 115 ? 15.380 -12.993 -16.842 1.000 23.511 115 LYS AAA N 1
ATOM 805 C CA . LYS A 1 115 ? 15.290 -14.279 -17.518 1.000 24.163 115 LYS AAA CA 1
ATOM 806 C C . LYS A 1 115 ? 14.361 -14.216 -18.729 1.000 23.977 115 LYS AAA C 1
ATOM 807 O O . LYS A 1 115 ? 13.300 -13.595 -18.674 1.000 29.093 115 LYS AAA O 1
ATOM 813 N N . THR A 1 116 ? 14.719 -14.944 -19.769 1.000 23.299 116 THR AAA N 1
ATOM 814 C CA . THR A 1 116 ? 13.820 -15.224 -20.898 1.000 22.947 116 THR AAA CA 1
ATOM 815 C C . THR A 1 116 ? 12.982 -16.453 -20.543 1.000 21.983 116 THR AAA C 1
ATOM 816 O O . THR A 1 116 ? 13.536 -17.494 -20.219 1.000 23.846 116 THR AAA O 1
ATOM 820 N N . ALA A 1 117 ? 11.665 -16.308 -20.635 1.000 26.037 117 ALA AAA N 1
ATOM 821 C CA . ALA A 1 117 ? 10.751 -17.430 -20.387 1.000 26.643 117 ALA AAA CA 1
ATOM 822 C C . ALA A 1 117 ? 10.846 -18.325 -21.612 1.000 27.976 117 ALA AAA C 1
ATOM 823 O O . ALA A 1 117 ? 10.659 -17.823 -22.723 1.000 31.895 117 ALA AAA O 1
ATOM 825 N N . ILE A 1 118 ? 11.075 -19.612 -21.377 1.000 27.001 118 ILE AAA N 1
ATOM 826 C CA . ILE A 1 118 ? 11.293 -20.633 -22.429 1.000 32.374 118 ILE AAA CA 1
ATOM 827 C C . ILE A 1 118 ? 10.144 -21.633 -22.360 1.000 30.246 118 ILE AAA C 1
ATOM 828 O O . ILE A 1 118 ? 9.965 -22.261 -21.303 1.000 31.856 118 ILE AAA O 1
ATOM 833 N N . THR A 1 119 ? 9.485 -21.821 -23.493 1.000 30.282 119 THR AAA N 1
ATOM 834 C CA . THR A 1 119 ? 8.568 -22.967 -23.742 1.000 29.183 119 THR AAA CA 1
ATOM 835 C C . THR A 1 119 ? 9.084 -23.697 -24.972 1.000 27.767 119 THR AAA C 1
ATOM 836 O O . THR A 1 119 ? 9.212 -23.073 -26.024 1.000 35.033 119 THR AAA O 1
ATOM 840 N N . LEU A 1 120 ? 9.488 -24.940 -24.797 1.000 27.582 120 LEU AAA N 1
ATOM 841 C CA . LEU A 1 120 ? 10.052 -25.725 -25.913 1.000 26.312 120 LEU AAA CA 1
ATOM 842 C C . LEU A 1 120 ? 8.945 -26.104 -26.901 1.000 30.274 120 LEU AAA C 1
ATOM 843 O O . LEU A 1 120 ? 7.774 -26.190 -26.478 1.000 31.879 120 LEU AAA O 1
ATOM 848 N N . ASP A 1 121 ? 9.303 -26.321 -28.164 1.000 31.339 121 ASP AAA N 1
ATOM 849 C CA . ASP A 1 121 ? 8.352 -26.771 -29.218 1.000 35.381 121 ASP AAA CA 1
ATOM 850 C C . ASP A 1 121 ? 7.986 -28.252 -29.003 1.000 34.246 121 ASP AAA C 1
ATOM 851 O O . ASP A 1 121 ? 8.416 -28.837 -27.981 1.000 34.425 121 ASP AAA O 1
ATOM 856 N N . GLU A 1 122 ? 7.153 -28.822 -29.891 1.000 44.783 122 GLU AAA N 1
ATOM 857 C CA . GLU A 1 122 ? 6.672 -30.217 -29.753 1.000 68.695 122 GLU AAA CA 1
ATOM 858 C C . GLU A 1 122 ? 7.862 -31.178 -29.879 1.000 47.012 122 GLU AAA C 1
ATOM 859 O O . GLU A 1 122 ? 7.704 -32.308 -29.465 1.000 45.875 122 GLU AAA O 1
ATOM 865 N N . ASN A 1 123 ? 9.030 -30.753 -30.374 1.000 40.662 123 ASN AAA N 1
ATOM 866 C CA . ASN A 1 123 ? 10.204 -31.648 -30.485 1.000 37.466 123 ASN AAA CA 1
ATOM 867 C C . ASN A 1 123 ? 11.229 -31.321 -29.382 1.000 35.029 123 ASN AAA C 1
ATOM 868 O O . ASN A 1 123 ? 12.377 -31.778 -29.469 1.000 35.422 123 ASN AAA O 1
ATOM 873 N N . ASN A 1 124 ? 10.821 -30.586 -28.355 1.000 31.405 124 ASN AAA N 1
ATOM 874 C CA . ASN A 1 124 ? 11.700 -30.221 -27.220 1.000 28.254 124 ASN AAA CA 1
ATOM 875 C C . ASN A 1 124 ? 12.831 -29.294 -27.688 1.000 29.284 124 ASN AAA C 1
ATOM 876 O O . ASN A 1 124 ? 13.924 -29.355 -27.109 1.000 28.109 124 ASN AAA O 1
ATOM 881 N N . GLN A 1 125 ? 12.549 -28.474 -28.694 1.000 29.367 125 GLN AAA N 1
ATOM 882 C CA . GLN A 1 125 ? 13.584 -27.572 -29.226 1.000 28.374 125 GLN AAA CA 1
ATOM 883 C C . GLN A 1 125 ? 13.238 -26.103 -29.059 1.000 27.010 125 GLN AAA C 1
ATOM 884 O O . GLN A 1 125 ? 12.097 -25.736 -28.895 1.000 29.966 125 GLN AAA O 1
ATOM 890 N N A LEU A 1 126 ? 14.247 -25.243 -29.151 0.620 28.815 126 LEU AAA N 1
ATOM 891 N N B LEU A 1 126 ? 14.330 -25.349 -29.030 0.380 29.467 126 LEU AAA N 1
ATOM 892 C CA A LEU A 1 126 ? 14.068 -23.797 -29.407 0.620 30.773 126 LEU AAA CA 1
ATOM 893 C CA B LEU A 1 126 ? 14.403 -23.882 -29.035 0.380 30.619 126 LEU AAA CA 1
ATOM 894 C C A LEU A 1 126 ? 15.002 -23.389 -30.546 0.620 26.975 126 LEU AAA C 1
ATOM 895 C C B LEU A 1 126 ? 15.292 -23.501 -30.218 0.380 29.490 126 LEU AAA C 1
ATOM 896 O O A LEU A 1 126 ? 15.995 -24.057 -30.777 0.620 25.647 126 LEU AAA O 1
ATOM 897 O O B LEU A 1 126 ? 16.311 -24.179 -30.410 0.380 32.172 126 LEU AAA O 1
ATOM 906 N N A GLU A 1 127 ? 14.643 -22.347 -31.277 0.620 29.604 127 GLU AAA N 1
ATOM 907 N N B GLU A 1 127 ? 14.895 -22.508 -31.011 0.380 30.043 127 GLU AAA N 1
ATOM 908 C CA A GLU A 1 127 ? 15.542 -21.745 -32.280 0.620 28.223 127 GLU AAA CA 1
ATOM 909 C CA B GLU A 1 127 ? 15.690 -22.050 -32.175 0.380 27.655 127 GLU AAA CA 1
ATOM 910 C C A GLU A 1 127 ? 16.390 -20.716 -31.538 0.620 26.288 127 GLU AAA C 1
ATOM 911 C C B GLU A 1 127 ? 16.441 -20.786 -31.768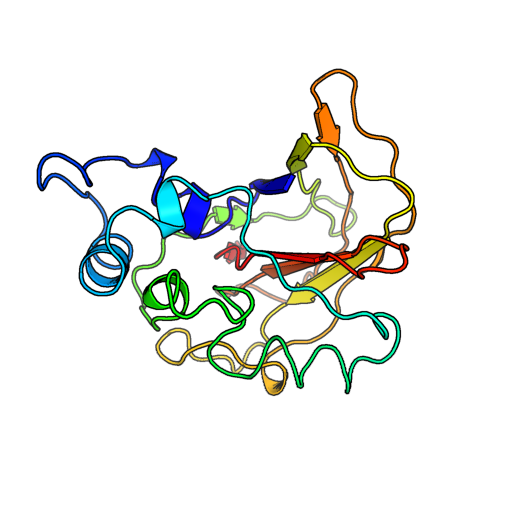 0.380 27.523 127 GLU AAA C 1
ATOM 912 O O A GLU A 1 127 ? 15.834 -19.716 -31.104 0.620 27.058 127 GLU AAA O 1
ATOM 913 O O B GLU A 1 127 ? 15.903 -19.688 -31.901 0.380 26.896 127 GLU AAA O 1
ATOM 924 N N . LEU A 1 128 ? 17.669 -21.006 -31.325 1.000 24.095 128 LEU AAA N 1
ATOM 925 C CA . LEU A 1 128 ? 18.620 -20.037 -30.769 1.000 23.251 128 LEU AAA CA 1
ATOM 926 C C . LEU A 1 128 ? 19.034 -19.123 -31.938 1.000 22.903 128 LEU AAA C 1
ATOM 927 O O . LEU A 1 128 ? 19.276 -19.596 -33.077 1.000 24.973 128 LEU AAA O 1
ATOM 932 N N . VAL A 1 129 ? 19.064 -17.842 -31.665 1.000 22.826 129 VAL AAA N 1
ATOM 933 C CA . VAL A 1 129 ? 19.478 -16.814 -32.631 1.000 25.361 129 VAL AAA CA 1
ATOM 934 C C . VAL A 1 129 ? 20.717 -16.103 -32.099 1.000 22.396 129 VAL AAA C 1
ATOM 935 O O . VAL A 1 129 ? 20.680 -15.610 -30.981 1.000 23.290 129 VAL AAA O 1
ATOM 939 N N . PHE A 1 130 ? 21.788 -16.191 -32.858 1.000 22.050 130 PHE AAA N 1
ATOM 940 C CA . PHE A 1 130 ? 23.071 -15.577 -32.488 1.000 21.753 130 PHE AAA CA 1
ATOM 941 C C . PHE A 1 130 ? 23.329 -14.478 -33.520 1.000 22.551 130 PHE AAA C 1
ATOM 942 O O . PHE A 1 130 ? 23.497 -14.761 -34.715 1.000 24.367 130 PHE AAA O 1
ATOM 950 N N . ASN A 1 131 ? 23.339 -13.231 -33.045 1.000 22.024 131 ASN AAA N 1
ATOM 951 C CA . ASN A 1 131 ? 23.567 -12.083 -33.944 1.000 23.227 131 ASN AAA CA 1
ATOM 952 C C . ASN A 1 131 ? 25.072 -11.855 -34.060 1.000 22.674 131 ASN AAA C 1
ATOM 953 O O . ASN A 1 131 ? 25.701 -11.602 -33.027 1.000 23.346 131 ASN AAA O 1
ATOM 958 N N . ALA A 1 132 ? 25.590 -11.994 -35.279 1.000 23.894 132 ALA AAA N 1
ATOM 959 C CA . ALA A 1 132 ? 27.027 -11.838 -35.513 1.000 25.638 132 ALA AAA CA 1
ATOM 960 C C . ALA A 1 132 ? 27.318 -10.497 -36.201 1.000 25.846 132 ALA AAA C 1
ATOM 961 O O . ALA A 1 132 ? 26.791 -10.262 -37.299 1.000 32.140 132 ALA AAA O 1
ATOM 963 N N . THR A 1 133 ? 28.161 -9.661 -35.624 1.000 23.094 133 THR AAA N 1
ATOM 964 C CA . THR A 1 133 ? 28.694 -8.504 -36.365 1.000 25.356 133 THR AAA CA 1
ATOM 965 C C . THR A 1 133 ? 29.862 -8.954 -37.250 1.000 24.838 133 THR AAA C 1
ATOM 966 O O . THR A 1 133 ? 30.091 -8.312 -38.303 1.000 27.422 133 THR AAA O 1
ATOM 970 N N . ALA A 1 134 ? 30.549 -10.027 -36.868 1.000 24.819 134 ALA AAA N 1
ATOM 971 C CA . ALA A 1 134 ? 31.659 -10.568 -37.684 1.000 24.749 134 ALA AAA CA 1
ATOM 972 C C . ALA A 1 134 ? 31.434 -12.073 -37.747 1.000 24.422 134 ALA AAA C 1
ATOM 973 O O . ALA A 1 134 ? 31.848 -12.816 -36.874 1.000 22.897 134 ALA AAA O 1
ATOM 975 N N . PRO A 1 135 ? 30.711 -12.538 -38.775 1.000 25.146 135 PRO AAA N 1
ATOM 976 C CA . PRO A 1 135 ? 30.577 -13.978 -38.926 1.000 22.877 135 PRO AAA CA 1
ATOM 977 C C . PRO A 1 135 ? 31.964 -14.652 -39.075 1.000 22.481 135 PRO AAA C 1
ATOM 978 O O . PRO A 1 135 ? 32.873 -14.050 -39.719 1.000 25.796 135 PRO AAA O 1
ATOM 982 N N . HIS A 1 136 ? 32.094 -15.894 -38.601 1.000 23.402 136 HIS AAA N 1
ATOM 983 C CA . HIS A 1 136 ? 33.367 -16.647 -38.644 1.000 23.667 136 HIS AAA CA 1
ATOM 984 C C . HIS A 1 136 ? 33.067 -18.100 -38.987 1.000 22.420 136 HIS AAA C 1
ATOM 985 O O . HIS A 1 136 ? 32.298 -18.763 -38.277 1.000 25.320 136 HIS AAA O 1
ATOM 992 N N . ASN A 1 137 ? 33.660 -18.535 -40.072 1.000 24.163 137 ASN AAA N 1
ATOM 993 C CA . ASN A 1 137 ? 33.532 -19.937 -40.517 1.000 22.548 137 ASN AAA CA 1
ATOM 994 C C . ASN A 1 137 ? 34.861 -20.343 -41.130 1.000 22.794 137 ASN AAA C 1
ATOM 995 O O . ASN A 1 137 ? 35.452 -19.528 -41.846 1.000 25.947 137 ASN AAA O 1
ATOM 1000 N N . PRO A 1 138 ? 35.369 -21.549 -40.880 1.000 24.432 138 PRO AAA N 1
ATOM 1001 C CA . PRO A 1 138 ? 34.693 -22.582 -40.086 1.000 24.859 138 PRO AAA CA 1
ATOM 1002 C C . PRO A 1 138 ? 34.652 -22.358 -38.570 1.000 23.575 138 PRO AAA C 1
ATOM 1003 O O . PRO A 1 138 ? 35.635 -21.838 -38.007 1.000 25.330 138 PRO AAA O 1
ATOM 1007 N N . SER A 1 139 ? 33.574 -22.846 -37.972 1.000 22.963 139 SER AAA N 1
ATOM 1008 C CA . SER A 1 139 ? 33.348 -22.762 -36.524 1.000 21.331 139 SER AAA CA 1
ATOM 1009 C C . SER A 1 139 ? 32.408 -23.885 -36.085 1.000 20.333 139 SER AAA C 1
ATOM 1010 O O . SER A 1 139 ? 31.802 -24.586 -36.942 1.000 25.124 139 SER AAA O 1
ATOM 1013 N N . TYR A 1 140 ? 32.306 -24.054 -34.770 1.000 21.682 140 TYR AAA N 1
ATOM 1014 C CA . TYR A 1 140 ? 31.332 -24.996 -34.226 1.000 21.601 140 TYR AAA CA 1
ATOM 1015 C C . TYR A 1 140 ? 30.817 -24.484 -32.892 1.000 20.458 140 TYR AAA C 1
ATOM 1016 O O . TYR A 1 140 ? 31.243 -23.400 -32.437 1.000 21.923 140 TYR AAA O 1
ATOM 1025 N N . TRP A 1 141 ? 29.784 -25.157 -32.418 1.000 21.267 141 TRP AAA N 1
ATOM 1026 C CA . TRP A 1 141 ? 28.951 -24.690 -31.309 1.000 21.149 141 TRP AAA CA 1
ATOM 1027 C C . TRP A 1 141 ? 28.840 -25.772 -30.252 1.000 20.838 141 TRP AAA C 1
ATOM 1028 O O . TRP A 1 141 ? 28.577 -26.984 -30.629 1.000 23.479 141 TRP AAA O 1
ATOM 1039 N N . GLN A 1 142 ? 28.881 -25.340 -28.999 1.000 20.313 142 GLN AAA N 1
ATOM 1040 C CA . GLN A 1 142 ? 28.512 -26.230 -27.887 1.000 21.559 142 GLN AAA CA 1
ATOM 1041 C C . GLN A 1 142 ? 27.530 -25.478 -26.979 1.000 20.009 142 GLN AAA C 1
ATOM 1042 O O . GLN A 1 142 ? 27.706 -24.254 -26.773 1.000 22.816 142 GLN AAA O 1
ATOM 1048 N N . PHE A 1 143 ? 26.508 -26.170 -26.538 1.000 20.294 143 PHE AAA N 1
ATOM 1049 C CA . PHE A 1 143 ? 25.452 -25.609 -25.676 1.000 21.044 143 PHE AAA CA 1
ATOM 1050 C C . PHE A 1 143 ? 25.415 -26.375 -24.372 1.000 20.226 143 PHE AAA C 1
ATOM 1051 O O . PHE A 1 143 ? 25.291 -27.603 -24.446 1.000 21.920 143 PHE AAA O 1
ATOM 1059 N N . TYR A 1 144 ? 25.606 -25.686 -23.275 1.000 20.372 144 TYR AAA N 1
ATOM 1060 C CA . TYR A 1 144 ? 25.595 -26.200 -21.898 1.000 22.076 144 TYR AAA CA 1
ATOM 1061 C C . TYR A 1 144 ? 24.411 -25.620 -21.123 1.000 20.876 144 TYR AAA C 1
ATOM 1062 O O . TYR A 1 144 ? 23.961 -24.513 -21.422 1.000 22.314 144 TYR AAA O 1
ATOM 1071 N N . LEU A 1 145 ? 23.943 -26.345 -20.160 1.000 21.194 145 LEU AAA N 1
ATOM 1072 C CA . LEU A 1 145 ? 22.848 -25.937 -19.288 1.000 20.404 145 LEU AAA CA 1
ATOM 1073 C C . LEU A 1 145 ? 23.214 -26.181 -17.839 1.000 20.443 145 LEU AAA C 1
ATOM 1074 O O . LEU A 1 145 ? 23.665 -27.277 -17.524 1.000 21.717 145 LEU AAA O 1
ATOM 1079 N N . SER A 1 146 ? 23.024 -25.192 -16.995 1.000 21.144 146 SER AAA N 1
ATOM 1080 C CA . SER A 1 146 ? 23.246 -25.379 -15.551 1.000 21.379 146 SER AAA CA 1
ATOM 1081 C C . SER A 1 146 ? 22.313 -26.491 -15.039 1.000 21.983 146 SER AAA C 1
ATOM 1082 O O . SER A 1 146 ? 21.156 -26.544 -15.445 1.000 23.106 146 SER AAA O 1
ATOM 1085 N N . ASN A 1 147 ? 22.818 -27.275 -14.104 1.000 22.828 147 ASN AAA N 1
ATOM 1086 C CA . ASN A 1 147 ? 22.023 -28.364 -13.549 1.000 25.767 147 ASN AAA CA 1
ATOM 1087 C C . ASN A 1 147 ? 21.015 -27.878 -12.504 1.000 25.499 147 ASN AAA C 1
ATOM 1088 O O . ASN A 1 147 ? 21.011 -26.707 -12.124 1.000 25.478 147 ASN AAA O 1
ATOM 1093 N N A VAL A 1 148 ? 20.161 -28.817 -12.066 0.430 35.090 148 VAL AAA N 1
ATOM 1094 N N B VAL A 1 148 ? 20.112 -28.775 -12.088 0.570 28.550 148 VAL AAA N 1
ATOM 1095 C CA A VAL A 1 148 ? 19.001 -28.541 -11.169 0.430 41.303 148 VAL AAA CA 1
ATOM 1096 C CA B VAL A 1 148 ? 18.990 -28.320 -11.219 0.570 32.322 148 VAL AAA CA 1
ATOM 1097 C C A VAL A 1 148 ? 19.478 -28.073 -9.786 0.430 41.135 148 VAL AAA C 1
ATOM 1098 C C B VAL A 1 148 ? 19.516 -27.929 -9.819 0.570 31.704 148 VAL AAA C 1
ATOM 1099 O O A VAL A 1 148 ? 18.665 -27.461 -9.076 0.430 48.112 148 VAL AAA O 1
ATOM 1100 O O B VAL A 1 148 ? 18.752 -27.216 -9.103 0.570 38.694 148 VAL AAA O 1
ATOM 1107 N N . ASN A 1 149 ? 20.733 -28.353 -9.432 1.000 37.692 149 ASN AAA N 1
ATOM 1108 C CA . ASN A 1 149 ? 21.340 -28.028 -8.109 1.000 54.709 149 ASN AAA CA 1
ATOM 1109 C C . ASN A 1 149 ? 22.077 -26.668 -8.183 1.000 34.222 149 ASN AAA C 1
ATOM 1110 O O . ASN A 1 149 ? 22.464 -26.181 -7.109 1.000 32.322 149 ASN AAA O 1
ATOM 1115 N N . TYR A 1 150 ? 22.201 -26.007 -9.351 1.000 26.956 150 TYR AAA N 1
ATOM 1116 C CA . TYR A 1 150 ? 22.921 -24.730 -9.450 1.000 22.942 150 TYR AAA CA 1
ATOM 1117 C C . TYR A 1 150 ? 22.181 -23.614 -8.673 1.000 25.062 150 TYR AAA C 1
ATOM 1118 O O . TYR A 1 150 ? 20.974 -23.413 -8.865 1.000 28.189 150 TYR AAA O 1
ATOM 1127 N N . ASP A 1 151 ? 22.935 -22.898 -7.822 1.000 25.280 151 ASP AAA N 1
ATOM 1128 C CA . ASP A 1 151 ? 22.461 -21.769 -6.997 1.000 23.649 151 ASP AAA CA 1
ATOM 1129 C C . ASP A 1 151 ? 22.843 -20.482 -7.715 1.000 22.181 151 ASP AAA C 1
ATOM 1130 O O . ASP A 1 151 ? 24.030 -20.204 -7.822 1.000 24.791 151 ASP AAA O 1
ATOM 1135 N N . PRO A 1 152 ? 21.877 -19.700 -8.232 1.000 23.757 152 PRO AAA N 1
ATOM 1136 C CA . PRO A 1 152 ? 22.212 -18.526 -9.030 1.000 23.023 152 PRO AAA CA 1
ATOM 1137 C C . PRO A 1 152 ? 22.882 -17.411 -8.229 1.000 23.552 152 PRO AAA C 1
ATOM 1138 O O . PRO A 1 152 ? 23.339 -16.470 -8.878 1.000 24.439 152 PRO AAA O 1
ATOM 1142 N N . THR A 1 153 ? 22.907 -17.524 -6.903 1.000 22.884 153 THR AAA N 1
ATOM 1143 C CA . THR A 1 153 ? 23.628 -16.518 -6.104 1.000 23.140 153 THR AAA CA 1
ATOM 1144 C C . THR A 1 153 ? 25.142 -16.773 -6.101 1.000 22.345 153 THR AAA C 1
ATOM 1145 O O . THR A 1 153 ? 25.882 -15.934 -5.550 1.000 24.269 153 THR AAA O 1
ATOM 1149 N N . VAL A 1 154 ? 25.559 -17.876 -6.690 1.000 21.164 154 VAL AAA N 1
ATOM 1150 C CA . VAL A 1 154 ? 26.983 -18.277 -6.785 1.000 21.266 154 VAL AAA CA 1
ATOM 1151 C C . VAL A 1 154 ? 27.379 -18.188 -8.237 1.000 21.343 154 VAL AAA C 1
ATOM 1152 O O . VAL A 1 154 ? 26.681 -18.686 -9.114 1.000 22.793 154 VAL AAA O 1
ATOM 1156 N N . PRO A 1 155 ? 28.540 -17.567 -8.539 1.000 21.093 155 PRO AAA N 1
ATOM 1157 C CA . PRO A 1 155 ? 29.021 -17.570 -9.910 1.000 21.473 155 PRO AAA CA 1
ATOM 1158 C C . PRO A 1 155 ? 29.074 -18.965 -10.516 1.000 20.986 155 PRO AAA C 1
ATOM 1159 O O . PRO A 1 155 ? 29.417 -19.954 -9.804 1.000 23.468 155 PRO AAA O 1
ATOM 1163 N N . LEU A 1 156 ? 28.801 -19.015 -11.806 1.000 20.910 156 LEU AAA N 1
ATOM 1164 C CA . LEU A 1 156 ? 28.739 -20.282 -12.556 1.000 20.066 156 LEU AAA CA 1
ATOM 1165 C C . LEU A 1 156 ? 30.132 -20.921 -12.661 1.000 21.862 156 LEU AAA C 1
ATOM 1166 O O . LEU A 1 156 ? 31.172 -20.196 -12.860 1.000 23.178 156 LEU AAA O 1
ATOM 1171 N N . THR A 1 157 ? 30.175 -22.247 -12.549 1.000 21.838 157 THR AAA N 1
ATOM 1172 C CA . THR A 1 157 ? 31.389 -23.042 -12.773 1.000 21.946 157 THR AAA CA 1
ATOM 1173 C C . THR A 1 157 ? 31.121 -24.085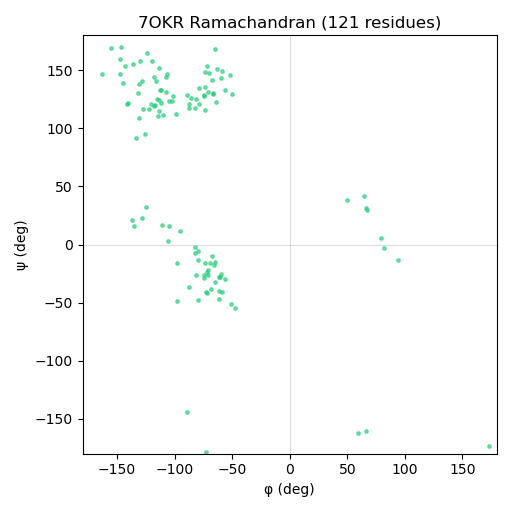 -13.841 1.000 21.628 157 THR AAA C 1
ATOM 1174 O O . THR A 1 157 ? 29.959 -24.424 -14.087 1.000 22.246 157 THR AAA O 1
ATOM 1178 N N . TRP A 1 158 ? 32.206 -24.674 -14.378 1.000 23.219 158 TRP AAA N 1
ATOM 1179 C CA . TRP A 1 158 ? 32.045 -25.752 -15.365 1.000 24.077 158 TRP AAA CA 1
ATOM 1180 C C . TRP A 1 158 ? 31.386 -26.951 -14.694 1.000 23.270 158 TRP AAA C 1
ATOM 1181 O O . TRP A 1 158 ? 30.609 -27.643 -15.373 1.000 24.910 158 TRP AAA O 1
ATOM 1192 N N . GLY A 1 159 ? 31.642 -27.159 -13.408 1.000 24.603 159 GLY AAA N 1
ATOM 1193 C CA . GLY A 1 159 ? 31.030 -28.299 -12.710 1.000 25.493 159 GLY AAA CA 1
ATOM 1194 C C . GLY A 1 159 ? 29.514 -28.201 -12.577 1.000 26.110 159 GLY AAA C 1
ATOM 1195 O O . GLY A 1 159 ? 28.860 -29.196 -12.288 1.000 29.632 159 GLY AAA O 1
ATOM 1196 N N . ASP A 1 160 ? 28.988 -27.012 -12.749 1.000 24.307 160 ASP AAA N 1
ATOM 1197 C CA . ASP A 1 160 ? 27.547 -26.742 -12.704 1.000 22.839 160 ASP AAA CA 1
ATOM 1198 C C . ASP A 1 160 ? 26.869 -27.116 -14.018 1.000 22.546 160 ASP AAA C 1
ATOM 1199 O O . ASP A 1 160 ? 25.656 -27.127 -14.096 1.000 24.260 160 ASP AAA O 1
ATOM 1204 N N . LEU A 1 161 ? 27.609 -27.363 -15.071 1.000 23.544 161 LEU AAA N 1
ATOM 1205 C CA . LEU A 1 161 ? 27.080 -27.453 -16.431 1.000 24.014 161 LEU AAA CA 1
ATOM 1206 C C . LEU A 1 161 ? 27.060 -28.898 -16.914 1.000 24.594 161 LEU AAA C 1
ATOM 1207 O O . LEU A 1 161 ? 27.976 -29.674 -16.633 1.000 29.058 161 LEU AAA O 1
ATOM 1212 N N . ASP A 1 162 ? 26.045 -29.152 -17.723 1.000 23.807 162 ASP AAA N 1
ATOM 1213 C CA . ASP A 1 162 ? 25.950 -30.376 -18.550 1.000 24.402 162 ASP AAA CA 1
ATOM 1214 C C . ASP A 1 162 ? 25.849 -29.975 -20.027 1.000 22.685 162 ASP AAA C 1
ATOM 1215 O O . ASP A 1 162 ? 25.157 -29.000 -20.339 1.000 24.722 162 ASP AAA O 1
ATOM 1220 N N A VAL A 1 163 ? 26.548 -30.642 -20.933 0.590 26.559 163 VAL AAA N 1
ATOM 1221 N N B VAL A 1 163 ? 26.515 -30.724 -20.905 0.410 28.100 163 VAL AAA N 1
ATOM 1222 C CA A VAL A 1 163 ? 26.386 -30.358 -22.386 0.590 25.302 163 VAL AAA CA 1
ATOM 1223 C CA B VAL A 1 163 ? 26.293 -30.576 -22.368 0.410 26.666 163 VAL AAA CA 1
ATOM 1224 C C A VAL A 1 163 ? 25.007 -30.891 -22.820 0.590 27.194 163 VAL AAA C 1
ATOM 1225 C C B VAL A 1 163 ? 24.810 -30.860 -22.599 0.410 23.182 163 VAL AAA C 1
ATOM 1226 O O A VAL A 1 163 ? 24.707 -32.065 -22.565 0.590 24.644 163 VAL AAA O 1
ATOM 1227 O O B VAL A 1 163 ? 24.253 -31.841 -21.983 0.410 25.693 163 VAL AAA O 1
ATOM 1234 N N . VAL A 1 164 ? 24.220 -30.049 -23.485 1.000 22.929 164 VAL AAA N 1
ATOM 1235 C CA . VAL A 1 164 ? 22.847 -30.369 -23.963 1.000 23.274 164 VAL AAA CA 1
ATOM 1236 C C . VAL A 1 164 ? 22.782 -30.538 -25.476 1.000 24.332 164 VAL AAA C 1
ATOM 1237 O O . VAL A 1 164 ? 21.891 -31.264 -25.948 1.000 28.420 164 VAL AAA O 1
ATOM 1241 N N A ASP A 1 165 ? 23.628 -29.843 -26.233 0.730 24.775 165 ASP AAA N 1
ATOM 1242 N N B ASP A 1 165 ? 23.671 -29.860 -26.197 0.270 27.097 165 ASP AAA N 1
ATOM 1243 C CA A ASP A 1 165 ? 23.614 -29.996 -27.704 0.730 23.736 165 ASP AAA CA 1
ATOM 1244 C CA B ASP A 1 165 ? 23.690 -29.894 -27.674 0.270 25.513 165 ASP AAA CA 1
ATOM 1245 C C A ASP A 1 165 ? 24.904 -29.401 -28.274 0.730 23.152 165 ASP AAA C 1
ATOM 1246 C C B ASP A 1 165 ? 25.060 -29.546 -28.204 0.270 23.724 165 ASP AAA C 1
ATOM 1247 O O A ASP A 1 165 ? 25.575 -28.631 -27.608 0.730 23.492 165 ASP AAA O 1
ATOM 1248 O O B ASP A 1 165 ? 25.895 -29.023 -27.446 0.270 25.021 165 ASP AAA O 1
ATOM 1257 N N . THR A 1 166 ? 25.200 -29.774 -29.501 1.000 25.938 166 THR AAA N 1
ATOM 1258 C CA . THR A 1 166 ? 26.336 -29.292 -30.266 1.000 24.501 166 THR AAA CA 1
ATOM 1259 C C . THR A 1 166 ? 25.829 -29.021 -31.683 1.000 26.589 166 THR AAA C 1
ATOM 1260 O O . THR A 1 166 ? 24.846 -29.632 -32.117 1.000 32.924 166 THR AAA O 1
ATOM 1264 N N . ALA A 1 167 ? 26.589 -28.205 -32.397 1.000 25.670 167 ALA AAA N 1
ATOM 1265 C CA . ALA A 1 167 ? 26.406 -27.967 -33.844 1.000 25.664 167 ALA AAA CA 1
ATOM 1266 C C . ALA A 1 167 ? 27.758 -27.796 -34.529 1.000 24.674 167 ALA AAA C 1
ATOM 1267 O O . ALA A 1 167 ? 28.700 -27.418 -33.862 1.000 25.591 167 ALA AAA O 1
ATOM 1269 N N . GLY A 1 168 ? 27.786 -28.121 -35.810 1.000 26.751 168 GLY AAA N 1
ATOM 1270 C CA . GLY A 1 168 ? 28.954 -27.951 -36.666 1.000 27.800 168 GLY AAA CA 1
ATOM 1271 C C . GLY A 1 168 ? 28.965 -26.594 -37.316 1.000 24.372 168 GLY AAA C 1
ATOM 1272 O O . GLY A 1 168 ? 28.585 -25.592 -36.682 1.000 28.014 168 GLY AAA O 1
ATOM 1273 N N . ASP A 1 169 ? 29.442 -26.552 -38.553 1.000 25.705 169 ASP AAA N 1
ATOM 1274 C CA . ASP A 1 169 ? 29.605 -25.266 -39.262 1.000 25.353 169 ASP AAA CA 1
ATOM 1275 C C . ASP A 1 169 ? 28.230 -24.918 -39.822 1.000 26.868 169 ASP AAA C 1
ATOM 1276 O O . ASP A 1 169 ? 27.594 -25.779 -40.531 1.000 33.748 169 ASP AAA O 1
ATOM 1281 N N . ILE A 1 170 ? 27.727 -23.816 -39.348 1.000 26.139 170 ILE AAA N 1
ATOM 1282 C CA . ILE A 1 170 ? 26.389 -23.258 -39.700 1.000 26.304 170 ILE AAA CA 1
ATOM 1283 C C . ILE A 1 170 ? 26.627 -22.046 -40.581 1.000 23.489 170 ILE AAA C 1
ATOM 1284 O O . ILE A 1 170 ? 27.475 -21.245 -40.233 1.000 26.437 170 ILE AAA O 1
ATOM 1289 N N . ILE A 1 171 ? 25.934 -21.956 -41.708 1.000 26.048 171 ILE AAA N 1
ATOM 1290 C CA . ILE A 1 171 ? 26.045 -20.772 -42.585 1.000 25.231 171 ILE AAA CA 1
ATOM 1291 C C . ILE A 1 171 ? 25.204 -19.639 -41.983 1.000 23.505 171 ILE AAA C 1
ATOM 1292 O O . ILE A 1 171 ? 24.043 -19.849 -41.630 1.000 25.942 171 ILE AAA O 1
ATOM 1297 N N . VAL A 1 172 ? 25.764 -18.457 -41.937 1.000 26.998 172 VAL AAA N 1
ATOM 1298 C CA . VAL A 1 172 ? 25.052 -17.302 -41.359 1.000 26.219 172 VAL AAA CA 1
ATOM 1299 C C . VAL A 1 172 ? 23.900 -16.923 -42.300 1.000 26.127 172 VAL AAA C 1
ATOM 1300 O O . VAL A 1 172 ? 24.045 -17.080 -43.535 1.000 28.114 172 VAL AAA O 1
ATOM 1304 N N . GLY A 1 173 ? 22.810 -16.437 -41.724 1.000 26.992 173 GLY AAA N 1
ATOM 1305 C CA . GLY A 1 173 ? 21.689 -15.903 -42.507 1.000 31.656 173 GLY AAA CA 1
ATOM 1306 C C . GLY A 1 173 ? 22.053 -14.661 -43.301 1.000 31.825 173 GLY AAA C 1
ATOM 1307 O O . GLY A 1 173 ? 23.040 -13.994 -42.976 1.000 31.259 173 GLY AAA O 1
ATOM 1308 N N . ASP A 1 174 ? 21.179 -14.261 -44.223 1.000 33.461 174 ASP AAA N 1
ATOM 1309 C CA . ASP A 1 174 ? 21.390 -13.042 -45.031 1.000 38.471 174 ASP AAA CA 1
ATOM 1310 C C . ASP A 1 174 ? 21.253 -11.821 -44.132 1.000 36.391 174 ASP AAA C 1
ATOM 1311 O O . ASP A 1 174 ? 21.712 -10.745 -44.548 1.000 40.769 174 ASP AAA O 1
ATOM 1316 N N . ASP A 1 175 ? 20.672 -11.990 -42.939 1.000 34.178 175 ASP AAA N 1
ATOM 1317 C CA . ASP A 1 175 ? 20.581 -10.890 -41.946 1.000 33.749 175 ASP AAA CA 1
ATOM 1318 C C . ASP A 1 175 ? 21.727 -10.925 -40.926 1.000 26.846 175 ASP AAA C 1
ATOM 1319 O O . ASP A 1 175 ? 21.618 -10.145 -39.915 1.000 32.890 175 ASP AAA O 1
ATOM 1324 N N . LYS A 1 176 ? 22.763 -11.750 -41.176 1.000 29.737 176 LYS AAA N 1
ATOM 1325 C CA . LYS A 1 176 ? 23.985 -11.846 -40.345 1.000 28.510 176 LYS AAA CA 1
ATOM 1326 C C . LYS A 1 176 ? 23.615 -12.418 -38.988 1.000 27.301 176 LYS AAA C 1
ATOM 1327 O O . LYS A 1 176 ? 24.347 -12.208 -38.058 1.000 29.358 176 LYS AAA O 1
ATOM 1333 N N . LYS A 1 177 ? 22.581 -13.254 -38.940 1.000 27.158 177 LYS AAA N 1
ATOM 1334 C CA . LYS A 1 177 ? 22.329 -14.047 -37.718 1.000 25.350 177 LYS AAA CA 1
ATOM 1335 C C . LYS A 1 177 ? 22.473 -15.526 -37.999 1.000 23.653 177 LYS AAA C 1
ATOM 1336 O O . LYS A 1 177 ? 22.028 -16.008 -39.064 1.000 25.664 177 LYS AAA O 1
ATOM 1342 N N . TYR A 1 178 ? 23.058 -16.201 -37.022 1.000 22.407 178 TYR AAA N 1
ATOM 1343 C CA . TYR A 1 178 ? 23.042 -17.675 -37.049 1.000 21.536 178 TYR AAA CA 1
ATOM 1344 C C . TYR A 1 178 ? 21.776 -18.179 -36.346 1.000 23.593 178 TYR AAA C 1
ATOM 1345 O O . TYR A 1 178 ? 21.497 -17.694 -35.249 1.000 23.913 178 TYR AAA O 1
ATOM 1354 N N A ARG A 1 179 ? 21.082 -19.135 -36.966 0.570 24.208 179 ARG AAA N 1
ATOM 1355 N N B ARG A 1 179 ? 21.083 -19.178 -36.907 0.430 24.644 179 ARG AAA N 1
ATOM 1356 C CA A ARG A 1 179 ? 19.878 -19.786 -36.392 0.570 24.295 179 ARG AAA CA 1
ATOM 1357 C CA B ARG A 1 179 ? 19.822 -19.721 -36.328 0.430 25.539 179 ARG AAA CA 1
ATOM 1358 C C A ARG A 1 179 ? 20.191 -21.253 -36.146 0.570 23.089 179 ARG AAA C 1
ATOM 1359 C C B ARG A 1 179 ? 19.938 -21.240 -36.156 0.430 27.460 179 ARG AAA C 1
ATOM 1360 O O A ARG A 1 179 ? 20.610 -21.942 -37.105 0.570 23.700 179 ARG AAA O 1
ATOM 1361 O O B ARG A 1 179 ? 1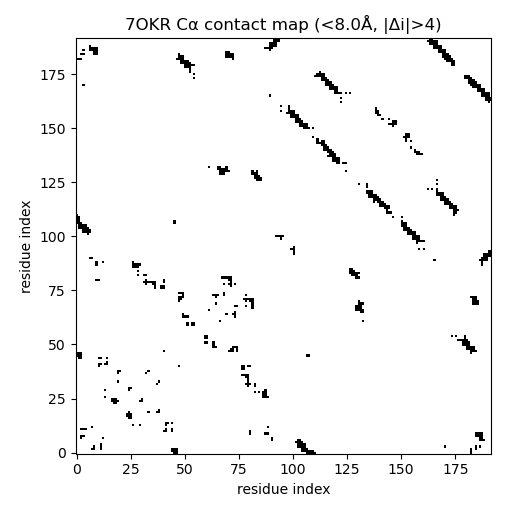9.897 -21.962 -37.176 0.430 31.258 179 ARG AAA O 1
ATOM 1376 N N . ILE A 1 180 ? 20.027 -21.688 -34.898 1.000 25.866 180 ILE AAA N 1
ATOM 1377 C CA . ILE A 1 180 ? 20.381 -23.072 -34.544 1.000 25.506 180 ILE AAA CA 1
ATOM 1378 C C . ILE A 1 180 ? 19.257 -23.659 -33.697 1.000 25.566 180 ILE AAA C 1
ATOM 1379 O O . ILE A 1 180 ? 19.052 -23.184 -32.595 1.000 27.125 180 ILE AAA O 1
ATOM 1384 N N . LYS A 1 181 ? 18.629 -24.725 -34.176 1.000 26.721 181 LYS AAA N 1
ATOM 1385 C CA . LYS A 1 181 ? 17.628 -25.444 -33.377 1.000 27.411 181 LYS AAA CA 1
ATOM 1386 C C . LYS A 1 181 ? 18.399 -26.318 -32.383 1.000 25.765 181 LYS AAA C 1
ATOM 1387 O O . LYS A 1 181 ? 19.208 -27.179 -32.814 1.000 31.934 181 LYS AAA O 1
ATOM 1393 N N . ILE A 1 182 ? 18.148 -26.091 -31.094 1.000 26.585 182 ILE AAA N 1
ATOM 1394 C CA . ILE A 1 182 ? 18.794 -26.896 -30.038 1.000 26.872 182 ILE AAA CA 1
ATOM 1395 C C . ILE A 1 182 ? 17.741 -27.654 -29.243 1.000 26.800 182 ILE AAA C 1
ATOM 1396 O O . ILE A 1 182 ? 16.637 -27.120 -29.057 1.000 28.039 182 ILE AAA O 1
ATOM 1401 N N . THR A 1 183 ? 18.090 -28.866 -28.824 1.000 26.361 183 THR AAA N 1
ATOM 1402 C CA . THR A 1 183 ? 17.245 -29.696 -27.943 1.000 26.448 183 THR AAA CA 1
ATOM 1403 C C . THR A 1 183 ? 17.595 -29.368 -26.493 1.000 26.625 183 THR AAA C 1
ATOM 1404 O O . THR A 1 183 ? 18.799 -29.417 -26.142 1.000 28.939 183 THR AAA O 1
ATOM 1408 N N . LEU A 1 184 ? 16.597 -29.069 -25.677 1.000 26.827 184 LEU AAA N 1
ATOM 1409 C CA . LEU A 1 184 ? 16.750 -28.852 -24.227 1.000 24.901 184 LEU AAA CA 1
ATOM 1410 C C . LEU A 1 184 ? 15.894 -29.891 -23.512 1.000 24.986 184 LEU AAA C 1
ATOM 1411 O O . LEU A 1 184 ? 14.965 -30.491 -24.053 1.000 27.148 184 LEU AAA O 1
ATOM 1416 N N . PRO A 1 185 ? 16.221 -30.170 -22.250 1.000 26.386 185 PRO AAA N 1
ATOM 1417 C CA . PRO A 1 185 ? 15.455 -31.132 -21.469 1.000 27.620 185 PRO AAA CA 1
ATOM 1418 C C . PRO A 1 185 ? 14.020 -30.674 -21.157 1.000 27.998 185 PRO AAA C 1
ATOM 1419 O O . PRO A 1 185 ? 13.805 -29.590 -20.612 1.000 29.609 185 PRO AAA O 1
ATOM 1423 N N . ALA A 1 186 ? 13.080 -31.574 -21.433 1.000 26.652 186 ALA AAA N 1
ATOM 1424 C CA . ALA A 1 186 ? 11.656 -31.315 -21.170 1.000 29.865 186 ALA AAA CA 1
ATOM 1425 C C . ALA A 1 186 ? 11.327 -31.561 -19.702 1.000 25.864 186 ALA AAA C 1
ATOM 1426 O O . ALA A 1 186 ? 10.211 -31.255 -19.279 1.000 27.878 186 ALA AAA O 1
ATOM 1428 N N A ASP A 1 187 ? 12.271 -32.073 -18.922 0.670 24.075 187 ASP AAA N 1
ATOM 1429 N N B ASP A 1 187 ? 12.312 -32.031 -18.943 0.330 29.558 187 ASP AAA N 1
ATOM 1430 C CA A ASP A 1 187 ? 12.060 -32.307 -17.477 0.670 24.311 187 ASP AAA CA 1
ATOM 1431 C CA B ASP A 1 187 ? 12.160 -32.352 -17.506 0.330 27.610 187 ASP AAA CA 1
ATOM 1432 C C A ASP A 1 187 ? 12.386 -31.089 -16.613 0.670 22.082 187 ASP AAA C 1
ATOM 1433 C C B ASP A 1 187 ? 12.649 -31.183 -16.638 0.330 26.788 187 ASP AAA C 1
ATOM 1434 O O A ASP A 1 187 ? 12.222 -31.208 -15.406 0.670 23.341 187 ASP AAA O 1
ATOM 1435 O O B ASP A 1 187 ? 12.860 -31.408 -15.432 0.330 23.848 187 ASP AAA O 1
ATOM 1444 N N . ARG A 1 188 ? 12.819 -29.982 -17.201 1.000 26.329 188 ARG AAA N 1
ATOM 1445 C CA . ARG A 1 188 ? 13.181 -28.829 -16.375 1.000 24.441 188 ARG AAA CA 1
ATOM 1446 C C . ARG A 1 188 ? 12.047 -27.791 -16.337 1.000 23.574 188 ARG AAA C 1
ATOM 1447 O O . ARG A 1 188 ? 11.463 -27.484 -17.398 1.000 25.652 188 ARG AAA O 1
ATOM 1455 N N . ALA A 1 189 ? 11.799 -27.233 -15.142 1.000 24.526 189 ALA AAA N 1
ATOM 1456 C CA . ALA A 1 189 ? 10.756 -26.199 -14.945 1.000 25.080 189 ALA AAA CA 1
ATOM 1457 C C . ALA A 1 189 ? 11.265 -25.035 -14.083 1.000 23.290 189 ALA AAA C 1
ATOM 1458 O O . ALA A 1 189 ? 10.420 -24.294 -13.545 1.000 25.259 189 ALA AAA O 1
ATOM 1460 N N . ASP A 1 190 ? 12.575 -24.966 -13.936 1.000 23.571 190 ASP AAA N 1
ATOM 1461 C CA . ASP A 1 190 ? 13.242 -24.011 -13.028 1.000 22.880 190 ASP AAA CA 1
ATOM 1462 C C . ASP A 1 190 ? 13.973 -22.952 -13.845 1.000 24.425 190 ASP AAA C 1
ATOM 1463 O O . ASP A 1 190 ? 13.887 -22.899 -15.077 1.000 28.214 190 ASP AAA O 1
ATOM 1468 N N A SER A 1 191 ? 14.654 -22.064 -13.152 0.550 24.655 191 SER AAA N 1
ATOM 1469 N N B SER A 1 191 ? 14.657 -22.076 -13.145 0.450 26.199 191 SER AAA N 1
ATOM 1470 C CA A SER A 1 191 ? 15.528 -21.090 -13.832 0.550 23.543 191 SER AAA CA 1
ATOM 1471 C CA B SER A 1 191 ? 15.533 -21.096 -13.806 0.450 27.932 191 SER AAA CA 1
ATOM 1472 C C A SER A 1 191 ? 16.925 -21.690 -13.969 0.550 20.894 191 SER AAA C 1
ATOM 1473 C C B SER A 1 191 ? 16.850 -21.813 -14.102 0.450 22.869 191 SER AAA C 1
ATOM 1474 O O A SER A 1 191 ? 17.374 -22.408 -13.036 0.550 22.420 191 SER AAA O 1
ATOM 1475 O O B SER A 1 191 ? 17.108 -22.871 -13.530 0.450 22.044 191 SER AAA O 1
ATOM 1480 N N . ALA A 1 192 ? 17.630 -21.285 -15.028 1.000 21.729 192 ALA AAA N 1
ATOM 1481 C CA . ALA A 1 192 ? 18.909 -21.843 -15.384 1.000 21.619 192 ALA AAA CA 1
ATOM 1482 C C . ALA A 1 192 ? 19.715 -20.857 -16.192 1.000 19.967 192 ALA AAA C 1
ATOM 1483 O O . ALA A 1 192 ? 19.203 -19.816 -16.538 1.000 22.927 192 ALA AAA O 1
ATOM 1485 N N . VAL A 1 193 ? 20.943 -21.219 -16.415 1.000 21.135 193 VAL AAA N 1
ATOM 1486 C CA . VAL A 1 193 ? 21.828 -20.518 -17.351 1.000 21.304 193 VAL AAA CA 1
ATOM 1487 C C . VAL A 1 193 ? 22.121 -21.463 -18.508 1.000 18.948 193 VAL AAA C 1
ATOM 1488 O O . VAL A 1 193 ? 22.607 -22.604 -18.313 1.000 22.605 193 VAL AAA O 1
ATOM 1492 N N . LEU A 1 194 ? 21.830 -21.004 -19.708 1.000 19.905 194 LEU AAA N 1
ATOM 1493 C CA . LEU A 1 194 ? 22.252 -21.573 -20.977 1.000 20.082 194 LEU AAA CA 1
ATOM 1494 C C . LEU A 1 194 ? 23.610 -20.975 -21.306 1.000 20.401 194 LEU AAA C 1
ATOM 1495 O O . LEU A 1 194 ? 23.665 -19.744 -21.400 1.000 22.555 194 LEU AAA O 1
ATOM 1500 N N . TYR A 1 195 ? 24.604 -21.825 -21.461 1.000 19.357 195 TYR AAA N 1
ATOM 1501 C CA . TYR A 1 195 ? 25.958 -21.356 -21.764 1.000 19.213 195 TYR AAA CA 1
ATOM 1502 C C . TYR A 1 195 ? 26.299 -21.747 -23.196 1.000 19.687 195 TYR AAA C 1
ATOM 1503 O O . TYR A 1 195 ? 26.386 -22.959 -23.442 1.000 21.897 195 TYR AAA O 1
ATOM 1512 N N . THR A 1 196 ? 26.420 -20.771 -24.075 1.000 18.440 196 THR AAA N 1
ATOM 1513 C CA . THR A 1 196 ? 26.715 -20.970 -25.494 1.000 19.311 196 THR AAA CA 1
ATOM 1514 C C . THR A 1 196 ? 28.194 -20.691 -25.770 1.000 17.985 196 THR AAA C 1
ATOM 1515 O O . THR A 1 196 ? 28.647 -19.616 -25.404 1.000 20.694 196 THR AAA O 1
ATOM 1519 N N . ARG A 1 197 ? 28.847 -21.658 -26.411 1.000 19.606 197 ARG AAA N 1
ATOM 1520 C CA . ARG A 1 197 ? 30.220 -21.549 -26.864 1.000 20.585 197 ARG AAA CA 1
ATOM 1521 C C . ARG A 1 197 ? 30.282 -21.646 -28.374 1.000 19.712 197 ARG AAA C 1
ATOM 1522 O O . ARG A 1 197 ? 29.801 -22.665 -28.908 1.000 21.982 197 ARG AAA O 1
ATOM 1530 N N . TRP A 1 198 ? 30.800 -20.579 -28.994 1.000 20.430 198 TRP AAA N 1
ATOM 1531 C CA . TRP A 1 198 ? 30.977 -20.538 -30.446 1.000 19.961 198 TRP AAA CA 1
ATOM 1532 C C . TRP A 1 198 ? 32.475 -20.486 -30.705 1.000 21.634 198 TRP AAA C 1
ATOM 1533 O O . TRP A 1 198 ? 33.102 -19.445 -30.351 1.000 21.872 198 TRP AAA O 1
ATOM 1544 N N . GLN A 1 199 ? 32.997 -21.571 -31.250 1.000 21.315 199 GLN AAA N 1
ATOM 1545 C CA . GLN A 1 199 ? 34.478 -21.756 -31.319 1.000 20.999 199 GLN AAA CA 1
ATOM 1546 C C . GLN A 1 199 ? 34.947 -21.682 -32.774 1.000 21.493 199 GLN AAA C 1
ATOM 1547 O O . GLN A 1 199 ? 34.426 -22.428 -33.638 1.000 23.590 199 GLN AAA O 1
ATOM 1553 N N . ARG A 1 200 ? 35.841 -20.748 -33.066 1.000 22.493 200 ARG AAA N 1
ATOM 1554 C CA . ARG A 1 200 ? 36.476 -20.739 -34.391 1.000 23.380 200 ARG AAA CA 1
ATOM 1555 C C . ARG A 1 200 ? 37.509 -21.872 -34.510 1.000 23.859 200 ARG AAA C 1
ATOM 1556 O O . ARG A 1 200 ? 38.227 -22.154 -33.552 1.000 26.346 200 ARG AAA O 1
ATOM 1564 N N A GLU A 1 201 ? 37.606 -22.469 -35.693 0.590 24.644 201 GLU AAA N 1
ATOM 1565 N N B GLU A 1 201 ? 37.468 -22.526 -35.668 0.410 25.349 201 GLU AAA N 1
ATOM 1566 C CA A GLU A 1 201 ? 38.603 -23.545 -35.947 0.590 25.361 201 GLU AAA CA 1
ATOM 1567 C CA B GLU A 1 201 ? 38.501 -23.489 -36.101 0.410 30.976 201 GLU AAA CA 1
ATOM 1568 C C A GLU A 1 201 ? 39.793 -22.995 -36.737 0.590 26.679 201 GLU AAA C 1
ATOM 1569 C C B GLU A 1 201 ? 39.605 -22.706 -36.824 0.410 30.919 201 GLU AAA C 1
ATOM 1570 O O A GLU A 1 201 ? 39.994 -23.348 -37.906 0.590 31.258 201 GLU AAA O 1
ATOM 1571 O O B GLU A 1 201 ? 39.516 -22.539 -38.061 0.410 30.218 201 GLU AAA O 1
ATOM 1582 N N . ASP A 1 202 ? 40.551 -22.145 -36.065 1.000 30.092 202 ASP AAA N 1
ATOM 1583 C CA . ASP A 1 202 ? 41.678 -21.394 -36.646 1.000 36.044 202 ASP AAA CA 1
ATOM 1584 C C . ASP A 1 202 ? 42.835 -21.468 -35.654 1.000 33.831 202 ASP AAA C 1
ATOM 1585 O O . ASP A 1 202 ? 42.639 -22.013 -34.568 1.000 36.558 202 ASP AAA O 1
ATOM 1590 N N . ALA A 1 203 ? 44.017 -21.000 -36.050 1.000 33.442 203 ALA AAA N 1
ATOM 1591 C CA . ALA A 1 203 ? 45.264 -21.123 -35.257 1.000 37.873 203 ALA AAA CA 1
ATOM 1592 C C . ALA A 1 203 ? 45.105 -20.400 -33.921 1.000 33.350 203 ALA AAA C 1
ATOM 1593 O O . ALA A 1 203 ? 45.567 -20.909 -32.870 1.000 36.647 203 ALA AAA O 1
ATOM 1595 N N . ALA A 1 204 ? 44.470 -19.241 -33.933 1.000 33.742 204 ALA AAA N 1
ATOM 1596 C CA . ALA A 1 204 ? 44.437 -18.390 -32.718 1.000 34.062 204 ALA AAA CA 1
ATOM 1597 C C . ALA A 1 204 ? 43.472 -18.996 -31.700 1.000 30.875 204 ALA AAA C 1
ATOM 1598 O O . ALA A 1 204 ? 43.628 -18.787 -30.498 1.000 32.012 204 ALA AAA O 1
ATOM 1600 N N . GLY A 1 205 ? 42.471 -19.694 -32.194 1.000 28.175 205 GLY AAA N 1
ATOM 1601 C CA . GLY A 1 205 ? 41.430 -20.334 -31.364 1.000 28.168 205 GLY AAA CA 1
ATOM 1602 C C . GLY A 1 205 ? 40.471 -19.390 -30.668 1.000 25.419 205 GLY AAA C 1
ATOM 1603 O O . GLY A 1 205 ? 40.043 -19.707 -29.523 1.000 25.229 205 GLY AAA O 1
ATOM 1604 N N A GLU A 1 206 ? 40.049 -18.326 -31.366 0.640 26.644 206 GLU AAA N 1
ATOM 1605 N N B GLU A 1 206 ? 40.099 -18.265 -31.279 0.360 27.672 206 GLU AAA N 1
ATOM 1606 C CA A GLU A 1 206 ? 39.048 -17.406 -30.787 0.640 27.534 206 GLU AAA CA 1
ATOM 1607 C CA B GLU A 1 206 ? 39.163 -17.324 -30.615 0.360 27.648 206 GLU AAA CA 1
ATOM 1608 C C A GLU A 1 206 ? 37.755 -18.190 -30.541 0.640 22.889 206 GLU AAA C 1
ATOM 1609 C C B GLU A 1 206 ? 37.753 -17.930 -30.594 0.360 25.537 206 GLU AAA C 1
ATOM 1610 O O A GLU A 1 206 ? 37.329 -18.967 -31.400 0.640 20.869 206 GLU AAA O 1
ATOM 1611 O O B GLU A 1 206 ? 37.217 -18.288 -31.692 0.360 21.547 206 GLU AAA O 1
ATOM 1622 N N . GLY A 1 207 ? 37.182 -17.948 -29.387 1.000 22.481 207 GLY AAA N 1
ATOM 1623 C CA . GLY A 1 207 ? 35.845 -18.424 -29.123 1.000 22.324 207 GLY AAA CA 1
ATOM 1624 C C . GLY A 1 207 ? 35.047 -17.443 -28.307 1.000 20.328 207 GLY AAA C 1
ATOM 1625 O O . GLY A 1 207 ? 35.659 -16.575 -27.614 1.000 22.351 207 GLY AAA O 1
ATOM 1626 N N . PHE A 1 208 ? 33.727 -17.495 -28.496 1.000 20.193 208 PHE AAA N 1
ATOM 1627 C CA . PHE A 1 208 ? 32.763 -16.593 -27.844 1.000 20.717 208 PHE AAA CA 1
ATOM 1628 C C . PHE A 1 208 ? 31.911 -17.402 -26.886 1.000 19.846 208 PHE AAA C 1
ATOM 1629 O O . PHE A 1 208 ? 31.439 -18.481 -27.291 1.000 22.364 208 PHE AAA O 1
ATOM 1637 N N . TYR A 1 209 ? 31.748 -16.910 -25.674 1.000 19.804 209 TYR AAA N 1
ATOM 1638 C CA . TYR A 1 209 ? 31.127 -17.594 -24.534 1.000 20.378 209 TYR AAA CA 1
ATOM 1639 C C . TYR A 1 209 ? 30.061 -16.677 -23.992 1.000 20.080 209 TYR AAA C 1
ATOM 1640 O O . TYR A 1 209 ? 30.400 -15.540 -23.601 1.000 21.055 209 TYR AAA O 1
ATOM 1649 N N . ASN A 1 210 ? 28.806 -17.079 -24.034 1.000 19.160 210 ASN AAA N 1
ATOM 1650 C CA . ASN A 1 210 ? 27.744 -16.234 -23.488 1.000 19.849 210 ASN AAA CA 1
ATOM 1651 C C . ASN A 1 210 ? 26.847 -17.004 -22.504 1.000 17.684 210 ASN AAA C 1
ATOM 1652 O O . ASN A 1 210 ? 26.428 -18.135 -22.821 1.000 19.896 210 ASN AAA O 1
ATOM 1657 N N A CYS A 1 211 ? 26.709 -16.474 -21.259 0.210 20.382 211 CYS AAA N 1
ATOM 1658 N N B CYS A 1 211 ? 26.516 -16.363 -21.416 0.790 17.990 211 CYS AAA N 1
ATOM 1659 C CA A CYS A 1 211 ? 25.662 -16.756 -20.206 0.210 23.574 211 CYS AAA CA 1
ATOM 1660 C CA B CYS A 1 211 ? 25.504 -16.848 -20.495 0.790 18.909 211 CYS AAA CA 1
ATOM 1661 C C A CYS A 1 211 ? 24.290 -16.250 -20.822 0.210 21.426 211 CYS AAA C 1
ATOM 1662 C C B CYS A 1 211 ? 24.174 -16.188 -20.751 0.790 17.591 211 CYS AAA C 1
ATOM 1663 O O A CYS A 1 211 ? 24.343 -15.142 -21.461 0.210 15.997 211 CYS AAA O 1
ATOM 1664 O O B CYS A 1 211 ? 24.102 -14.949 -20.730 0.790 18.877 211 CYS AAA O 1
ATOM 1669 N N . SER A 1 212 ? 23.156 -17.040 -20.882 1.000 19.181 212 SER AAA N 1
ATOM 1670 C CA . SER A 1 212 ? 21.767 -16.558 -21.080 1.000 20.524 212 SER AAA CA 1
ATOM 1671 C C . SER A 1 212 ? 20.930 -17.036 -19.899 1.000 19.756 212 SER AAA C 1
ATOM 1672 O O . SER A 1 212 ? 20.827 -18.268 -19.732 1.000 20.618 212 SER AAA O 1
ATOM 1675 N N . ASP A 1 213 ? 20.352 -16.126 -19.167 1.000 22.115 213 ASP AAA N 1
ATOM 1676 C CA . ASP A 1 213 ? 19.462 -16.522 -18.055 1.000 20.754 213 ASP AAA CA 1
ATOM 1677 C C . ASP A 1 213 ? 18.062 -16.861 -18.577 1.000 20.092 213 ASP AAA C 1
ATOM 1678 O O . ASP A 1 213 ? 17.523 -16.080 -19.393 1.000 21.970 213 ASP AAA O 1
ATOM 1683 N N . ILE A 1 214 ? 17.596 -18.063 -18.239 1.000 21.256 214 ILE AAA N 1
ATOM 1684 C CA . ILE A 1 214 ? 16.314 -18.561 -18.760 1.000 22.706 214 ILE AAA CA 1
ATOM 1685 C C . ILE A 1 214 ? 15.454 -19.067 -17.604 1.000 23.392 214 ILE AAA C 1
ATOM 1686 O O . ILE A 1 214 ? 15.982 -19.404 -16.517 1.000 23.799 214 ILE AAA O 1
ATOM 1691 N N . ALA A 1 215 ? 14.169 -19.090 -17.892 1.000 23.375 215 ALA AAA N 1
ATOM 1692 C CA . ALA A 1 215 ? 13.164 -19.585 -16.943 1.000 25.701 215 ALA AAA CA 1
ATOM 1693 C C . ALA A 1 215 ? 12.316 -20.557 -17.725 1.000 24.604 215 ALA AAA C 1
ATOM 1694 O O . ALA A 1 215 ? 11.567 -20.116 -18.598 1.000 27.221 215 ALA AAA O 1
ATOM 1696 N N . PHE A 1 216 ? 12.470 -21.832 -17.422 1.000 24.807 216 PHE AAA N 1
ATOM 1697 C CA . PHE A 1 216 ? 11.659 -22.876 -18.091 1.000 26.033 216 PHE AAA CA 1
ATOM 1698 C C . PHE A 1 216 ? 10.227 -22.758 -17.575 1.000 27.438 216 PHE AAA C 1
ATOM 1699 O O . PHE A 1 216 ? 10.024 -22.647 -16.340 1.000 30.531 216 PHE AAA O 1
ATOM 1707 N N . ASP A 1 217 ? 9.273 -22.742 -18.489 1.000 30.689 217 ASP AAA N 1
ATOM 1708 C CA . ASP A 1 217 ? 7.857 -22.595 -18.112 1.000 30.937 217 ASP AAA CA 1
ATOM 1709 C C . ASP A 1 217 ? 7.013 -23.374 -19.095 1.000 42.763 217 ASP AAA C 1
ATOM 1710 O O . ASP A 1 217 ? 7.510 -24.283 -19.727 1.000 39.931 217 ASP AAA O 1
#

Sequence (192 aa):
HGWVEYPSARQNTCCYLDGGFWDNTIPNQQACCQSAFDEESGAFPFVQQRNEEVAANVPNNYKDDMMAHVQQAIVRRDGNLCCSAGDKKAKSGLNMMGSTHWQKTAITLDENNQLLEELVFNATAPHNPSYWQFYLSNVVNYDPTVPLTWGDLDVVVDDTAGDIIVGDDKKYRRIKITLPADDRADSSAVLYTRWQREEDAAGEEGFYNCCSDIAFD

Secondary structure (P-SEA, 3-state):
cccccccccaaaaaaaaccccccccccaaaaaaaacccccccccccccbbbbcccccaaaaaaacccccccccccccccccccccccccccccccccccccbbbbbccccccccbbbbbbbccccccccccccccccccccccbbbbccccbbbbbbbccccccbbbbbbbbbbbccccbbbbbbbbbbbcc

B-factor: mean 29.49, std 10.31, range [16.0, 123.85]

Foldseek 3Di:
DWAFPVVGFLLQVQLVQDPLVPVPRPFPLSVQQCVQQNCVCNVCVQPLKWWQQVQVDPVSQCVQCDALRQASSNDSNRSSRQAQDPTRDAAEDDADPQQKDWIKI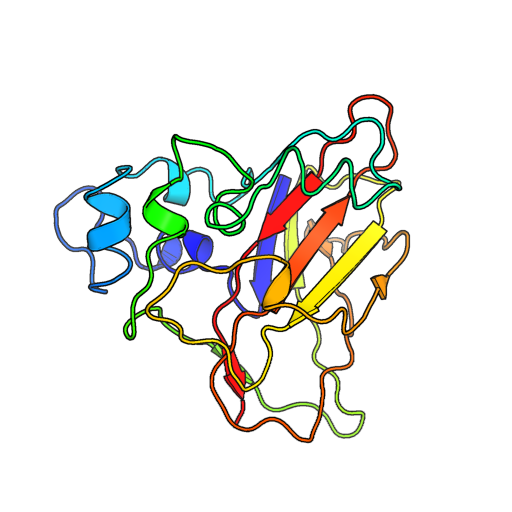AHPDDAPPKKKWKWKFDPPDRSNGGGGPVRIDTQDMGGGFDADPNRMGIHITHDDPPDQAKIWIWMKIWHPDNRTMIHITIHIHGYD

Radius of gyration: 15.56 Å; Cα contacts (8 Å, |Δi|>4): 499; chains: 1; bounding box: 39×41×39 Å

Solvent-accessible surface area: 8660 Å² total; per-residue (Å²): 55,0,11,0,58,90,0,23,0,15,2,1,28,2,78,117,52,20,20,14,196,100,132,87,24,94,23,110,4,2,52,45,0,58,103,89,24,23,15,80,0,1,69,54,51,30,64,0,26,10,80,1,97,71,33,158,55,53,73,88,0,74,46,85,0,146,80,21,58,0,4,0,4,25,44,185,47,7,28,0,0,10,64,29,20,82,83,12,79,78,33,72,2,112,34,52,160,100,61,38,14,72,0,18,2,27,1,68,34,46,30,71,79,1,35,0,31,0,20,3,1,42,99,133,30,70,51,74,76,49,3,38,20,69,28,19,80,88,38,40,84,21,44,86,46,160,36,25,164,72,107,49,0,100,9,126,1,60,3,42,72,128,28,88,56,49,6,4,0,0,2,1,0,0,60,62,43,101,44,0,44,0,5,0,2,1,0,9,0,30,11,144

Nearest PDB structures (foldseek):
  7okr-assembly1_AAA  TM=1.005E+00  e=3.057E-44  Aliivibrio salmonicida LFI1238
  8c5n-assembly1_A  TM=9.383E-01  e=2.366E-20  Pseudomonas aeruginosa PA14
  7sqx-assembly1_A  TM=9.415E-01  e=1.782E-19  Pseudomonas aeruginosa PAO1
  4alr-assembly1_A  TM=8.376E-01  e=6.934E-13  Enterococcus faecalis
  5l2v-assembly2_B  TM=8.507E-01  e=4.445E-11  Listeria monocytogenes 10403S